Protein AF-0000000079301805 (afdb_homodimer)

InterPro domains:
  IPR007842 HEPN domain [PF05168] (11-131)
  IPR007842 HEPN domain [PS50910] (14-126)
  IPR007842 HEPN domain [SM00748] (14-126)

Sequence (274 aa):
MSVEKQREEGQRWLAQARDDWETGQALLEVGKFAQAAFLAYQAGEKALKGLWIALGLDPWGHRLARLVRDLPGDIGDALRPLLPQVLALDKLYIPTRYPDALPGLTPKEAYTREEAEKALRDAQAILKAVEAHFGREMSVEKQREEGQRWLAQARDDWETGQALLEVGKFAQAAFLAYQAGEKALKGLWIALGLDPWGHRLARLVRDLPGDIGDALRPLLPQVLALDKLYIPTRYPDALPGLTPKEAYTREEAEKALRDAQAILKAVEAHFGRE

Nearest PDB str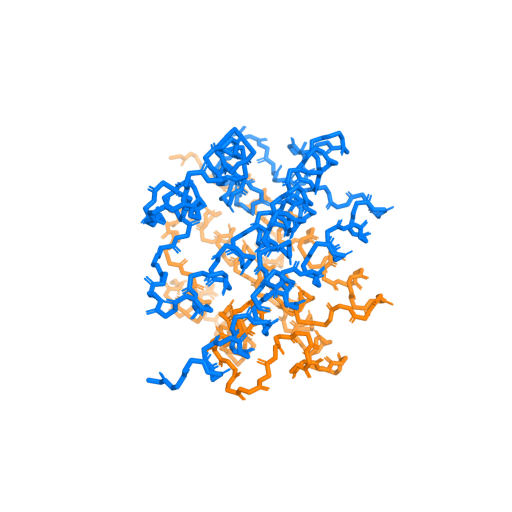uctures (foldseek):
  1ufb-assembly1_A  TM=9.693E-01  e=8.456E-09  Thermus thermophilus
  1wol-assembly1_A  TM=8.737E-01  e=2.648E-06  Sulfurisphaera tokodaii str. 7
  3o10-assembly2_C  TM=8.631E-01  e=1.351E-04  Homo sapiens
  2hsb-assembly1_A  TM=7.313E-01  e=4.603E-03  Archaeoglobus fulgidus
  5j7y-assembly1_BC  TM=5.464E-01  e=1.178E+00  Ovis aries

Radius of gyration: 19.28 Å; Cα contacts (8 Å, |Δi|>4): 450; chains: 2; bounding box: 34×60×43 Å

Secondary structure (DSSP, 8-state):
--HHHHHHHHHHHHHHHHHHHHHHHHHHHTT-HHHHHHHHHHHHHHHHHHHHHHTT----SS-HHHHHHT--HHHHHHHGGGHHHHHHHHTTTTTTT-GGGSTT--HHHH--HHHHHHHHHHHHHHHHHHHHHHHH-/--HHHHHHHHHHHHHHHHHHHHHHHHHHHTT-HHHHHHHHHHHHHHHHHHHHHHTT----SS-HHHHHHT--HHHHHHHGGGHHHHHHHHTTTTTTT-GGGSTT--HHHH--HHHHHHHHHHHHHHHHHHHHHHHH-

Structure (mmCIF, N/CA/C/O backbone):
data_AF-0000000079301805-model_v1
#
loop_
_entity.id
_entity.type
_entity.pdbx_description
1 polymer 'DNA-binding protein'
#
loop_
_atom_site.group_PDB
_atom_site.id
_atom_site.type_symbol
_atom_site.label_atom_id
_atom_site.label_alt_id
_atom_site.label_comp_id
_atom_site.label_asym_id
_atom_site.label_entity_id
_atom_site.label_seq_id
_atom_site.pdbx_PDB_ins_code
_atom_site.Cartn_x
_atom_site.Cartn_y
_atom_site.Cartn_z
_atom_site.occupancy
_atom_site.B_iso_or_equiv
_atom_site.auth_seq_id
_atom_site.auth_comp_id
_atom_site.auth_asym_id
_atom_site.auth_atom_id
_atom_site.pdbx_PDB_model_num
ATOM 1 N N . MET A 1 1 ? 7.152 -28.406 6.523 1 70 1 MET A N 1
ATOM 2 C CA . MET A 1 1 ? 5.742 -28.328 6.148 1 70 1 MET A CA 1
ATOM 3 C C . MET A 1 1 ? 5.414 -29.328 5.047 1 70 1 MET A C 1
ATOM 5 O O . MET A 1 1 ? 6.258 -29.625 4.195 1 70 1 MET A O 1
ATOM 9 N N . SER A 1 2 ? 4.281 -29.953 5.172 1 89.06 2 SER A N 1
ATOM 10 C CA . SER A 1 2 ? 3.895 -30.906 4.129 1 89.06 2 SER A CA 1
ATOM 11 C C . SER A 1 2 ? 3.68 -30.188 2.795 1 89.06 2 SER A C 1
ATOM 13 O O . SER A 1 2 ? 3.432 -28.984 2.76 1 89.06 2 SER A O 1
ATOM 15 N N . VAL A 1 3 ? 3.896 -30.906 1.743 1 91.12 3 VAL A N 1
ATOM 16 C CA . VAL A 1 3 ? 3.715 -30.391 0.388 1 91.12 3 VAL A CA 1
ATOM 17 C C . VAL A 1 3 ? 2.297 -29.859 0.224 1 91.12 3 VAL A C 1
ATOM 19 O O . VAL A 1 3 ? 2.09 -28.812 -0.414 1 91.12 3 VAL A O 1
ATOM 22 N N . GLU A 1 4 ? 1.405 -30.516 0.851 1 91 4 GLU A N 1
ATOM 23 C CA . GLU A 1 4 ? 0.013 -30.078 0.774 1 91 4 GLU A CA 1
ATOM 24 C C . GLU A 1 4 ? -0.193 -28.75 1.492 1 91 4 GLU A C 1
ATOM 26 O O . GLU A 1 4 ? -0.913 -27.875 1.001 1 91 4 GLU A O 1
ATOM 31 N N . LYS A 1 5 ? 0.37 -28.625 2.648 1 92.06 5 LYS A N 1
ATOM 32 C CA . LYS A 1 5 ? 0.248 -27.406 3.436 1 92.06 5 LYS A CA 1
ATOM 33 C C . LYS A 1 5 ? 0.908 -26.219 2.725 1 92.06 5 LYS A C 1
ATOM 35 O O . LYS A 1 5 ? 0.4 -25.094 2.771 1 92.06 5 LYS A O 1
ATOM 40 N N . GLN A 1 6 ? 1.955 -26.484 2.066 1 94.12 6 GLN A N 1
ATOM 41 C CA . GLN A 1 6 ? 2.652 -25.469 1.285 1 94.12 6 GLN A CA 1
ATOM 42 C C . GLN A 1 6 ? 1.799 -25 0.111 1 94.12 6 GLN A C 1
ATOM 44 O O . GLN A 1 6 ? 1.711 -23.812 -0.158 1 94.12 6 GLN A O 1
ATOM 49 N N . ARG A 1 7 ? 1.254 -25.922 -0.555 1 94.19 7 ARG A N 1
ATOM 50 C CA . ARG A 1 7 ? 0.4 -25.609 -1.694 1 94.19 7 ARG A CA 1
ATOM 51 C C . ARG A 1 7 ? -0.807 -24.781 -1.26 1 94.19 7 ARG A C 1
ATOM 53 O O . ARG A 1 7 ? -1.171 -23.812 -1.922 1 94.19 7 ARG A O 1
ATOM 60 N N . GLU A 1 8 ? -1.375 -25.172 -0.161 1 93.75 8 GLU A N 1
ATOM 61 C CA . GLU A 1 8 ? -2.523 -24.438 0.374 1 93.75 8 GLU A CA 1
ATOM 62 C C . GLU A 1 8 ? -2.146 -23 0.742 1 93.75 8 GLU A C 1
ATOM 64 O O . GLU A 1 8 ? -2.904 -22.078 0.473 1 93.75 8 GLU A O 1
ATOM 69 N N . GLU A 1 9 ? -1.012 -22.906 1.369 1 95.19 9 GLU A N 1
ATOM 70 C CA . GLU A 1 9 ? -0.537 -21.578 1.733 1 95.19 9 GLU A CA 1
ATOM 71 C C . GLU A 1 9 ? -0.242 -20.734 0.493 1 95.19 9 GLU A C 1
ATOM 73 O O . GLU A 1 9 ? -0.567 -19.547 0.45 1 95.19 9 GLU A O 1
ATOM 78 N N . GLY A 1 10 ? 0.392 -21.312 -0.486 1 96.19 10 GLY A N 1
ATOM 79 C CA . GLY A 1 10 ? 0.607 -20.625 -1.751 1 96.19 10 GLY A CA 1
ATOM 80 C C . GLY A 1 10 ? -0.68 -20.156 -2.4 1 96.19 10 GLY A C 1
ATOM 81 O O . GLY A 1 10 ? -0.744 -19.031 -2.924 1 96.19 10 GLY A O 1
ATOM 82 N N . GLN A 1 11 ? -1.702 -21 -2.316 1 95.69 11 GLN A N 1
ATOM 83 C CA . GLN A 1 11 ? -3.002 -20.656 -2.887 1 95.69 11 GLN A CA 1
ATOM 84 C C . GLN A 1 11 ? -3.648 -19.5 -2.135 1 95.69 11 GLN A C 1
ATOM 86 O O . GLN A 1 11 ? -4.34 -18.672 -2.734 1 95.69 11 GLN A O 1
ATOM 91 N N . ARG A 1 12 ? -3.416 -19.453 -0.877 1 96.12 12 ARG A N 1
ATOM 92 C CA . ARG A 1 12 ? -3.92 -18.328 -0.085 1 96.12 12 ARG A CA 1
ATOM 93 C C . ARG A 1 12 ? -3.297 -17.016 -0.537 1 96.12 12 ARG A C 1
ATOM 95 O O . ARG A 1 12 ? -3.992 -16 -0.67 1 96.12 12 ARG A O 1
ATOM 102 N N . TRP A 1 13 ? -2.029 -17.062 -0.799 1 97.5 13 TRP A N 1
ATOM 103 C CA . TRP A 1 13 ? -1.336 -15.883 -1.315 1 97.5 13 TRP A CA 1
ATOM 104 C C . TRP A 1 13 ? -1.862 -15.5 -2.695 1 97.5 13 TRP A C 1
ATOM 106 O O . TRP A 1 13 ? -2.053 -14.32 -2.988 1 97.5 13 TRP A O 1
ATOM 116 N N . LEU A 1 14 ? -2.057 -16.5 -3.492 1 97.75 14 LEU A N 1
ATOM 117 C CA . LEU A 1 14 ? -2.576 -16.25 -4.836 1 97.75 14 LEU A CA 1
ATOM 118 C C . LEU A 1 14 ? -3.971 -15.641 -4.773 1 97.75 14 LEU A C 1
ATOM 120 O O . LEU A 1 14 ? -4.309 -14.773 -5.586 1 97.75 14 LEU A O 1
ATOM 124 N N . ALA A 1 15 ? -4.762 -16.109 -3.842 1 97.19 15 ALA A N 1
ATOM 125 C CA . ALA A 1 15 ? -6.094 -15.531 -3.658 1 97.19 15 ALA A CA 1
ATOM 126 C C . ALA A 1 15 ? -6.012 -14.047 -3.314 1 97.19 15 ALA A C 1
ATOM 128 O O . ALA A 1 15 ? -6.789 -13.242 -3.824 1 97.19 15 ALA A O 1
ATOM 129 N N . GLN A 1 16 ? -5.078 -13.703 -2.463 1 98.38 16 GLN A N 1
ATOM 130 C CA . GLN A 1 16 ? -4.902 -12.297 -2.119 1 98.38 16 GLN A CA 1
ATOM 131 C C . GLN A 1 16 ? -4.371 -11.508 -3.309 1 98.38 16 GLN A C 1
ATOM 133 O O . GLN A 1 16 ? -4.746 -10.344 -3.504 1 98.38 16 GLN A O 1
ATOM 138 N N . ALA A 1 17 ? -3.465 -12.086 -4.062 1 98.62 17 ALA A N 1
ATOM 139 C CA . ALA A 1 17 ? -2.963 -11.438 -5.273 1 98.62 17 ALA A CA 1
ATOM 140 C C . ALA A 1 17 ? -4.105 -11.094 -6.223 1 98.62 17 ALA A C 1
ATOM 142 O O . ALA A 1 17 ? -4.152 -9.984 -6.77 1 98.62 17 ALA A O 1
ATOM 143 N N . ARG A 1 18 ? -5.02 -12.008 -6.375 1 98.5 18 ARG A N 1
ATOM 144 C CA . ARG A 1 18 ? -6.176 -11.773 -7.234 1 98.5 18 ARG A CA 1
ATOM 145 C C . ARG A 1 18 ? -7.051 -10.656 -6.688 1 98.5 18 ARG A C 1
ATOM 147 O O . ARG A 1 18 ? -7.535 -9.812 -7.445 1 98.5 18 ARG A O 1
ATOM 154 N N . ASP A 1 19 ? -7.211 -10.688 -5.43 1 98.75 19 ASP A N 1
ATOM 155 C CA . ASP A 1 19 ? -8.008 -9.641 -4.805 1 98.75 19 ASP A CA 1
ATOM 156 C C . ASP A 1 19 ? -7.367 -8.273 -5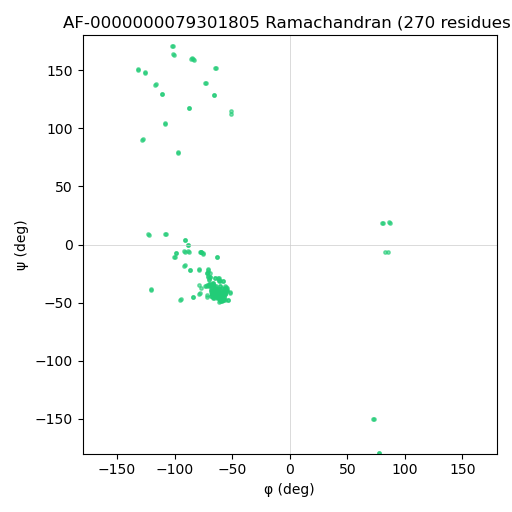 1 98.75 19 ASP A C 1
ATOM 158 O O . ASP A 1 19 ? -8.062 -7.281 -5.23 1 98.75 19 ASP A O 1
ATOM 162 N N . ASP A 1 20 ? -6.051 -8.219 -4.855 1 98.88 20 ASP A N 1
ATOM 163 C CA . ASP A 1 20 ? -5.344 -6.965 -5.094 1 98.88 20 ASP A CA 1
ATOM 164 C C . ASP A 1 20 ? -5.527 -6.492 -6.531 1 98.88 20 ASP A C 1
ATOM 166 O O . ASP A 1 20 ? -5.727 -5.301 -6.781 1 98.88 20 ASP A O 1
ATOM 170 N N . TRP A 1 21 ? -5.445 -7.414 -7.457 1 98.88 21 TRP A N 1
ATOM 171 C CA . TRP A 1 21 ? -5.633 -7.07 -8.859 1 98.88 21 TRP A CA 1
ATOM 172 C C . TRP A 1 21 ? -7.039 -6.535 -9.109 1 98.88 21 TRP A C 1
ATOM 174 O O . TRP A 1 21 ? -7.211 -5.508 -9.773 1 98.88 21 TRP A O 1
ATOM 184 N N . GLU A 1 22 ? -8.031 -7.164 -8.562 1 98.88 22 GLU A N 1
ATOM 185 C CA . GLU A 1 22 ? -9.414 -6.715 -8.688 1 98.88 22 GLU A CA 1
ATOM 186 C C . GLU A 1 22 ? -9.609 -5.336 -8.062 1 98.88 22 GLU A C 1
ATOM 188 O O . GLU A 1 22 ? -10.352 -4.508 -8.602 1 98.88 22 GLU A O 1
ATOM 193 N N . THR A 1 23 ? -8.984 -5.176 -6.953 1 98.94 23 THR A N 1
ATOM 194 C CA . THR A 1 23 ? -9.047 -3.873 -6.301 1 98.94 23 THR A CA 1
ATOM 195 C C . THR A 1 23 ? -8.43 -2.795 -7.184 1 98.94 23 THR A C 1
ATOM 197 O O . THR A 1 23 ? -8.969 -1.69 -7.293 1 98.94 23 THR A O 1
ATOM 200 N N . GLY A 1 24 ? -7.258 -3.094 -7.77 1 98.88 24 GLY A N 1
ATOM 201 C CA . GLY A 1 24 ? -6.668 -2.174 -8.727 1 98.88 24 GLY A CA 1
ATOM 202 C C . GLY A 1 24 ? -7.598 -1.824 -9.875 1 98.88 24 GLY A C 1
ATOM 203 O O . GLY A 1 24 ? -7.672 -0.666 -10.289 1 98.88 24 GLY A O 1
ATOM 204 N N . GLN A 1 25 ? -8.336 -2.781 -10.336 1 98.81 25 GLN A N 1
ATOM 205 C CA . GLN A 1 25 ? -9.312 -2.547 -11.398 1 98.81 25 GLN A CA 1
ATOM 206 C C . GLN A 1 25 ? -10.406 -1.587 -10.938 1 98.81 25 GLN A C 1
ATOM 208 O O . GLN A 1 25 ? -10.812 -0.697 -11.68 1 98.81 25 GLN A O 1
ATOM 213 N N . ALA A 1 26 ? -10.891 -1.789 -9.742 1 98.69 26 ALA A N 1
ATOM 214 C CA . ALA A 1 26 ? -11.914 -0.906 -9.188 1 98.69 26 ALA A CA 1
ATOM 215 C C . ALA A 1 26 ? -11.406 0.529 -9.094 1 98.69 26 ALA A C 1
ATOM 217 O O . ALA A 1 26 ? -12.133 1.476 -9.398 1 98.69 26 ALA A O 1
ATOM 218 N N . LEU A 1 27 ? -10.203 0.655 -8.68 1 98.81 27 LEU A N 1
ATOM 219 C CA . LEU A 1 27 ? -9.625 1.984 -8.523 1 98.81 27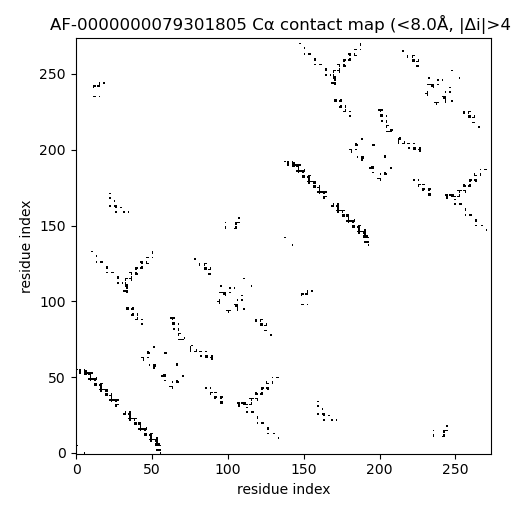 LEU A CA 1
ATOM 220 C C . LEU A 1 27 ? -9.406 2.65 -9.875 1 98.81 27 LEU A C 1
ATOM 222 O O . LEU A 1 27 ? -9.531 3.869 -10 1 98.81 27 LEU A O 1
ATOM 226 N N . LEU A 1 28 ? -9.039 1.84 -10.875 1 98.62 28 LEU A N 1
ATOM 227 C CA . LEU A 1 28 ? -8.922 2.348 -12.234 1 98.62 28 LEU A CA 1
ATOM 228 C C . LEU A 1 28 ? -10.219 3.018 -12.68 1 98.62 28 LEU A C 1
ATOM 230 O O . LEU A 1 28 ? -10.188 4.09 -13.289 1 98.62 28 LEU A O 1
ATOM 234 N N . GLU A 1 29 ? -11.305 2.457 -12.312 1 97.88 29 GLU A N 1
ATOM 235 C CA . GLU A 1 29 ? -12.625 2.91 -12.758 1 97.88 29 GLU A CA 1
ATOM 236 C C . GLU A 1 29 ? -13 4.234 -12.102 1 97.88 29 GLU A C 1
ATOM 238 O O . GLU A 1 29 ? -13.789 5.008 -12.656 1 97.88 29 GLU A O 1
ATOM 243 N N . VAL A 1 30 ? -12.43 4.523 -10.969 1 97.75 30 VAL A N 1
ATOM 244 C CA . VAL A 1 30 ? -12.812 5.75 -10.273 1 97.75 30 VAL A CA 1
ATOM 245 C C . VAL A 1 30 ? -11.68 6.77 -10.367 1 97.75 30 VAL A C 1
ATOM 247 O O . VAL A 1 30 ? -11.656 7.754 -9.625 1 97.75 30 VAL A O 1
ATOM 250 N N . GLY A 1 31 ? -10.695 6.539 -11.133 1 98.06 31 GLY A N 1
ATOM 251 C CA . GLY A 1 31 ? -9.688 7.531 -11.477 1 98.06 31 GLY A CA 1
ATOM 252 C C . GLY A 1 31 ? -8.555 7.602 -10.461 1 98.06 31 GLY A C 1
ATOM 253 O O . GLY A 1 31 ? -7.867 8.617 -10.367 1 98.06 31 GLY A O 1
ATOM 254 N N . LYS A 1 32 ? -8.383 6.566 -9.656 1 98.75 32 LYS A N 1
ATOM 255 C CA . LYS A 1 32 ? -7.273 6.488 -8.711 1 98.75 32 LYS A CA 1
ATOM 256 C C . LYS A 1 32 ? -6.121 5.66 -9.281 1 98.75 32 LYS A C 1
ATOM 258 O O . LYS A 1 32 ? -5.887 4.535 -8.844 1 98.75 32 LYS A O 1
ATOM 263 N N . PHE A 1 33 ? -5.387 6.324 -10.133 1 98.81 33 PHE A N 1
ATOM 264 C CA . PHE A 1 33 ? -4.48 5.609 -11.023 1 98.81 33 PHE A CA 1
ATOM 265 C C . PHE A 1 33 ? -3.215 5.195 -10.289 1 98.81 33 PHE A C 1
ATOM 267 O O . PHE A 1 33 ? -2.719 4.082 -10.477 1 98.81 33 PHE A O 1
ATOM 274 N N . ALA A 1 34 ? -2.662 6.062 -9.461 1 98.75 34 ALA A N 1
ATOM 275 C CA . ALA A 1 34 ? -1.449 5.715 -8.727 1 98.75 34 ALA A CA 1
ATOM 276 C C . ALA A 1 34 ? -1.692 4.531 -7.797 1 98.75 34 ALA A C 1
ATOM 278 O O . ALA A 1 34 ? -0.888 3.598 -7.746 1 98.75 34 ALA A O 1
ATOM 279 N N . GLN A 1 35 ? -2.812 4.57 -7.113 1 98.88 35 GLN A N 1
ATOM 280 C CA . GLN A 1 35 ? -3.143 3.498 -6.184 1 98.88 35 GLN A CA 1
ATOM 281 C C . GLN A 1 35 ? -3.471 2.207 -6.93 1 98.88 35 GLN A C 1
ATOM 283 O O . GLN A 1 35 ? -3.174 1.112 -6.445 1 98.88 35 GLN A O 1
ATOM 288 N N . ALA A 1 36 ? -4.098 2.322 -8.094 1 98.88 36 ALA A N 1
ATOM 289 C CA . ALA A 1 36 ? -4.324 1.148 -8.93 1 98.88 36 ALA A CA 1
ATOM 290 C C . ALA A 1 36 ? -3.002 0.498 -9.328 1 98.88 36 ALA A C 1
ATOM 292 O O . ALA A 1 36 ? -2.863 -0.726 -9.273 1 98.88 36 ALA A O 1
ATOM 293 N N . ALA A 1 37 ? -2.066 1.322 -9.711 1 98.94 37 ALA A N 1
ATOM 294 C CA . ALA A 1 37 ? -0.756 0.823 -10.117 1 98.94 37 ALA A CA 1
ATOM 295 C C . ALA A 1 37 ? -0.029 0.17 -8.945 1 98.94 37 ALA A C 1
ATOM 297 O O . ALA A 1 37 ? 0.629 -0.859 -9.109 1 98.94 37 ALA A O 1
ATOM 298 N N . PHE A 1 38 ? -0.142 0.714 -7.727 1 98.88 38 PHE A N 1
ATOM 299 C CA . PHE A 1 38 ? 0.437 0.119 -6.527 1 98.88 38 PHE A CA 1
ATOM 300 C C . PHE A 1 38 ? -0.146 -1.267 -6.277 1 98.88 38 PHE A C 1
ATOM 302 O O . PHE A 1 38 ? 0.588 -2.207 -5.965 1 98.88 38 PHE A O 1
ATOM 309 N N . LEU A 1 39 ? -1.427 -1.329 -6.469 1 98.94 39 LEU A N 1
ATOM 310 C CA . LEU A 1 39 ? -2.08 -2.611 -6.227 1 98.94 39 LEU A CA 1
ATOM 311 C C . LEU A 1 39 ? -1.694 -3.629 -7.297 1 98.94 39 LEU A C 1
ATOM 313 O O . LEU A 1 39 ? -1.612 -4.828 -7.016 1 98.94 39 LEU A O 1
ATOM 317 N N . ALA A 1 40 ? -1.418 -3.148 -8.523 1 98.94 40 ALA A N 1
ATOM 318 C CA . ALA A 1 40 ? -0.888 -4.039 -9.547 1 98.94 40 ALA A CA 1
ATOM 319 C C . ALA A 1 40 ? 0.451 -4.637 -9.125 1 98.94 40 ALA A C 1
ATOM 321 O O . ALA A 1 40 ? 0.681 -5.836 -9.273 1 98.94 40 ALA A O 1
ATOM 322 N N . TYR A 1 41 ? 1.283 -3.803 -8.609 1 98.88 41 TYR A N 1
ATOM 323 C CA . TYR A 1 41 ? 2.543 -4.281 -8.055 1 98.88 41 TYR A CA 1
ATOM 324 C C . TYR A 1 41 ? 2.299 -5.309 -6.953 1 98.88 41 TYR A C 1
ATOM 326 O O . TYR A 1 41 ? 2.898 -6.387 -6.957 1 98.88 41 TYR A O 1
ATOM 334 N N . GLN A 1 42 ? 1.406 -5.008 -6.016 1 98.75 42 GLN A N 1
ATOM 335 C CA . GLN A 1 42 ? 1.101 -5.902 -4.902 1 98.75 42 GLN A CA 1
ATOM 336 C C . GLN A 1 42 ? 0.59 -7.25 -5.402 1 98.75 42 GLN A C 1
ATOM 338 O O . GLN A 1 42 ? 0.963 -8.297 -4.871 1 98.75 42 GLN A O 1
ATOM 343 N N . ALA A 1 43 ? -0.266 -7.168 -6.43 1 98.81 43 ALA A N 1
ATOM 344 C CA . ALA A 1 43 ? -0.801 -8.391 -7.016 1 98.81 43 ALA A CA 1
ATOM 345 C C . ALA A 1 43 ? 0.319 -9.273 -7.566 1 98.81 43 ALA A C 1
ATOM 347 O O . ALA A 1 43 ? 0.376 -10.469 -7.277 1 98.81 43 ALA A O 1
ATOM 348 N N . GLY A 1 44 ? 1.224 -8.656 -8.336 1 98.69 44 GLY A N 1
ATOM 349 C CA . GLY A 1 44 ? 2.35 -9.398 -8.867 1 98.69 44 GLY A CA 1
ATOM 350 C C . GLY A 1 44 ? 3.24 -9.992 -7.789 1 98.69 44 GLY A C 1
ATOM 351 O O . GLY A 1 44 ? 3.631 -11.156 -7.871 1 98.69 44 GLY A O 1
ATOM 352 N N . GLU A 1 45 ? 3.551 -9.219 -6.805 1 98.62 45 GLU A N 1
ATOM 353 C CA . GLU A 1 45 ? 4.402 -9.656 -5.703 1 98.62 45 GLU A CA 1
ATOM 354 C C . GLU A 1 45 ? 3.801 -10.867 -4.984 1 98.62 45 GLU A C 1
ATOM 356 O O . GLU A 1 45 ? 4.484 -11.867 -4.762 1 98.62 45 GLU A O 1
ATOM 361 N N . LYS A 1 46 ? 2.547 -10.766 -4.656 1 98.44 46 LYS A N 1
ATOM 362 C CA . LYS A 1 46 ? 1.913 -11.812 -3.867 1 98.44 46 LYS A CA 1
ATOM 363 C C . LYS A 1 46 ? 1.724 -13.086 -4.695 1 98.44 46 LYS A C 1
ATOM 365 O O . LYS A 1 46 ? 1.805 -14.195 -4.168 1 98.44 46 LYS A O 1
ATOM 370 N N . ALA A 1 47 ? 1.435 -12.906 -5.996 1 98.38 47 ALA A N 1
ATOM 371 C CA . ALA A 1 47 ? 1.362 -14.078 -6.867 1 98.38 47 ALA A CA 1
ATOM 372 C C . ALA A 1 47 ? 2.686 -14.836 -6.879 1 98.38 47 ALA A C 1
ATOM 374 O O . ALA A 1 47 ? 2.713 -16.062 -6.68 1 98.38 47 ALA A O 1
ATOM 375 N N . LEU A 1 48 ? 3.766 -14.125 -7.051 1 98.31 48 LEU A N 1
ATOM 376 C CA . LEU A 1 48 ? 5.086 -14.734 -7.129 1 98.31 48 LEU A CA 1
ATOM 377 C C . LEU A 1 48 ? 5.484 -15.344 -5.785 1 98.31 48 LEU A C 1
ATOM 379 O O . LEU A 1 48 ? 6 -16.453 -5.73 1 98.31 48 LEU A O 1
ATOM 383 N N . LYS A 1 49 ? 5.215 -14.641 -4.723 1 98.12 49 LYS A N 1
ATOM 384 C CA . LYS A 1 49 ? 5.52 -15.18 -3.398 1 98.12 49 LYS A CA 1
ATOM 385 C C . LYS A 1 49 ? 4.699 -16.438 -3.109 1 98.12 49 LYS A C 1
ATOM 387 O O . LYS A 1 49 ? 5.195 -17.375 -2.5 1 98.12 49 LYS A O 1
ATOM 392 N N . GLY A 1 50 ? 3.422 -16.344 -3.537 1 97.31 50 GLY A N 1
ATOM 393 C CA . GLY A 1 50 ? 2.598 -17.531 -3.408 1 97.31 50 GLY A CA 1
ATOM 394 C C . GLY A 1 50 ? 3.189 -18.75 -4.105 1 97.31 50 GLY A C 1
ATOM 395 O O . GLY A 1 50 ? 3.154 -19.859 -3.572 1 97.31 50 GLY A O 1
ATOM 396 N N . LEU A 1 51 ? 3.711 -18.547 -5.285 1 97.38 51 LEU A N 1
ATOM 397 C CA . LEU A 1 51 ? 4.352 -19.641 -6.023 1 97.38 51 LEU A CA 1
ATOM 398 C C . LEU A 1 51 ? 5.559 -20.172 -5.262 1 97.38 51 LEU A C 1
ATOM 400 O O . LEU A 1 51 ? 5.73 -21.391 -5.137 1 97.38 51 LEU A O 1
ATOM 404 N N . TRP A 1 52 ? 6.426 -19.297 -4.734 1 97.25 52 TRP A N 1
ATOM 405 C CA . TRP A 1 52 ? 7.57 -19.703 -3.926 1 97.25 52 TRP A CA 1
ATOM 406 C C . TRP A 1 52 ? 7.129 -20.594 -2.771 1 97.25 52 TRP A C 1
ATOM 408 O O . TRP A 1 52 ? 7.695 -21.672 -2.559 1 97.25 52 TRP A O 1
ATOM 418 N N . ILE A 1 53 ? 6.137 -20.172 -2.111 1 96.31 53 ILE A N 1
ATOM 419 C CA . ILE A 1 53 ? 5.648 -20.859 -0.923 1 96.31 53 ILE A CA 1
ATOM 420 C C . ILE A 1 53 ? 5.113 -22.234 -1.311 1 96.31 53 ILE A C 1
ATOM 422 O O . ILE A 1 53 ? 5.398 -23.234 -0.64 1 96.31 53 ILE A O 1
ATOM 426 N N . ALA A 1 54 ? 4.375 -22.297 -2.412 1 95.56 54 ALA A N 1
ATOM 427 C CA . ALA A 1 54 ? 3.828 -23.562 -2.893 1 95.56 54 ALA A CA 1
ATOM 428 C C . ALA A 1 54 ? 4.941 -24.547 -3.234 1 95.56 54 ALA A C 1
ATOM 430 O O . ALA A 1 54 ? 4.77 -25.766 -3.098 1 95.56 54 ALA A O 1
ATOM 431 N N . LEU A 1 55 ? 6.098 -24.031 -3.629 1 94.75 55 LEU A N 1
ATOM 432 C CA . LEU A 1 55 ? 7.234 -24.859 -4.02 1 94.75 55 LEU A CA 1
ATOM 433 C C . LEU A 1 55 ? 8.102 -25.203 -2.809 1 94.75 55 LEU A C 1
ATOM 435 O O . LEU A 1 55 ? 9.133 -25.859 -2.945 1 94.75 55 LEU A O 1
ATOM 439 N N . GLY A 1 56 ? 7.711 -24.719 -1.658 1 94.75 56 GLY A N 1
ATOM 440 C CA . GLY A 1 56 ? 8.445 -24.984 -0.434 1 94.75 56 GLY A CA 1
ATOM 441 C C . GLY A 1 56 ? 9.656 -24.094 -0.25 1 94.75 56 GLY A C 1
ATOM 442 O O . GLY A 1 56 ? 10.602 -24.438 0.462 1 94.75 56 GLY A O 1
ATOM 443 N N . LEU A 1 57 ? 9.672 -23 -0.959 1 95.19 57 LEU A N 1
ATOM 444 C CA . LEU A 1 57 ? 10.758 -22.016 -0.877 1 95.19 57 LEU A CA 1
ATOM 445 C C . LEU A 1 57 ? 10.359 -20.828 -0.013 1 95.19 57 LEU A C 1
ATOM 447 O O . LEU A 1 57 ? 9.172 -20.641 0.283 1 95.19 57 LEU A O 1
ATOM 451 N N . ASP A 1 58 ? 11.297 -20.078 0.405 1 93.62 58 ASP A N 1
ATOM 452 C CA . ASP A 1 58 ? 11.07 -18.906 1.236 1 93.62 58 ASP A CA 1
ATOM 453 C C . ASP A 1 58 ? 11.32 -17.609 0.449 1 93.62 58 ASP A C 1
ATOM 455 O O . ASP A 1 58 ? 12.469 -17.25 0.198 1 93.62 58 ASP A O 1
ATOM 459 N N . PRO A 1 59 ? 10.219 -17.031 0.105 1 91.62 59 PRO A N 1
ATOM 460 C CA . PRO A 1 59 ? 10.422 -15.773 -0.612 1 91.62 59 PRO A CA 1
ATOM 461 C C . PRO A 1 59 ? 10.891 -14.641 0.3 1 91.62 59 PRO A C 1
ATOM 463 O O . PRO A 1 59 ? 10.469 -14.555 1.456 1 91.62 59 PRO A O 1
ATOM 466 N N . TRP A 1 60 ? 11.828 -13.844 -0.191 1 85.88 60 TRP A N 1
ATOM 467 C CA . TRP A 1 60 ? 12.305 -12.711 0.594 1 85.88 60 TRP A CA 1
ATOM 468 C C . TRP A 1 60 ? 12.336 -11.438 -0.249 1 85.88 60 TRP A C 1
ATOM 470 O O . TRP A 1 60 ? 12.492 -11.5 -1.47 1 85.88 60 TRP A O 1
ATOM 480 N N . GLY A 1 61 ? 12.156 -10.391 0.477 1 85.56 61 GLY A N 1
ATOM 481 C CA . GLY A 1 61 ? 12.227 -9.102 -0.192 1 85.56 61 GLY A CA 1
ATOM 482 C C . GLY A 1 61 ? 10.977 -8.766 -0.972 1 85.56 61 GLY A C 1
ATOM 483 O O . GLY A 1 61 ? 9.992 -9.508 -0.924 1 85.56 61 GLY A O 1
ATOM 484 N N . HIS A 1 62 ? 11.008 -7.598 -1.61 1 89.69 62 HIS A N 1
ATOM 485 C CA . HIS A 1 62 ? 9.828 -7.098 -2.314 1 89.69 62 HIS A CA 1
ATOM 486 C C . HIS A 1 62 ? 10.141 -6.836 -3.785 1 89.69 62 HIS A C 1
ATOM 488 O O . HIS A 1 62 ? 9.289 -6.332 -4.52 1 89.69 62 HIS A O 1
ATOM 494 N N . ARG A 1 63 ? 11.281 -7.242 -4.262 1 94.5 63 ARG A N 1
ATOM 495 C CA . ARG A 1 63 ? 11.625 -7.066 -5.668 1 94.5 63 ARG A CA 1
ATOM 496 C C . ARG A 1 63 ? 11.133 -8.242 -6.504 1 94.5 63 ARG A C 1
ATOM 498 O O . ARG A 1 63 ? 11.617 -9.367 -6.359 1 94.5 63 ARG A O 1
ATOM 505 N N . LEU A 1 64 ? 10.266 -7.922 -7.402 1 98.19 64 LEU A N 1
ATOM 506 C CA . LEU A 1 64 ? 9.633 -8.953 -8.219 1 98.19 64 LEU A CA 1
ATOM 507 C C . LEU A 1 64 ? 10.648 -9.617 -9.141 1 98.19 64 LEU A C 1
ATOM 509 O O . LEU A 1 64 ? 10.602 -10.828 -9.344 1 98.19 64 LEU A O 1
ATOM 513 N N . ALA A 1 65 ? 11.531 -8.812 -9.727 1 97.5 65 ALA A N 1
ATOM 514 C CA . ALA A 1 65 ? 12.539 -9.359 -10.633 1 97.5 65 ALA A CA 1
ATOM 515 C C . ALA A 1 65 ? 13.375 -10.43 -9.945 1 97.5 65 ALA A C 1
ATOM 517 O O . ALA A 1 65 ? 13.695 -11.461 -10.539 1 97.5 65 ALA A O 1
ATOM 518 N N . ARG A 1 66 ? 13.703 -10.234 -8.688 1 96.88 66 ARG A N 1
ATOM 519 C CA . ARG A 1 66 ? 14.461 -11.227 -7.938 1 96.88 66 ARG A CA 1
ATOM 520 C C . ARG A 1 66 ? 13.648 -12.492 -7.719 1 96.88 66 ARG A C 1
ATOM 522 O O . ARG A 1 66 ? 14.18 -13.602 -7.785 1 96.88 66 ARG A O 1
ATOM 529 N N . LEU A 1 67 ? 12.367 -12.328 -7.438 1 97.31 67 LEU A N 1
ATOM 530 C CA . LEU A 1 67 ? 11.477 -13.469 -7.215 1 97.31 67 LEU A CA 1
ATOM 531 C C . LEU A 1 67 ? 11.398 -14.344 -8.461 1 97.31 67 LEU A C 1
ATOM 533 O O . LEU A 1 67 ? 11.203 -15.555 -8.359 1 97.31 67 LEU A O 1
ATOM 537 N N . VAL A 1 68 ? 11.531 -13.719 -9.617 1 97.31 68 VAL A N 1
ATOM 538 C CA . VAL A 1 68 ? 11.484 -14.484 -10.859 1 97.31 68 VAL A CA 1
ATOM 539 C C . VAL A 1 68 ? 12.859 -15.07 -11.164 1 97.31 68 VAL A C 1
ATOM 541 O O . VAL A 1 68 ? 12.984 -16.266 -11.43 1 97.31 68 VAL A O 1
ATOM 544 N N . ARG A 1 69 ? 13.906 -14.328 -11.039 1 96.06 69 ARG A N 1
ATOM 545 C CA . ARG A 1 69 ? 15.258 -14.727 -11.422 1 96.06 69 ARG A CA 1
ATOM 546 C C . ARG A 1 69 ? 15.766 -15.852 -10.531 1 96.06 69 ARG A C 1
ATOM 548 O O . ARG A 1 69 ? 16.5 -16.734 -10.984 1 96.06 69 ARG A O 1
ATOM 555 N N . ASP A 1 70 ? 15.359 -15.844 -9.266 1 96 70 ASP A N 1
ATOM 556 C CA . ASP A 1 70 ? 15.93 -16.766 -8.289 1 96 70 ASP A CA 1
ATOM 557 C C . ASP A 1 70 ? 15.125 -18.062 -8.219 1 96 70 ASP A C 1
ATOM 559 O O . ASP A 1 70 ? 15.492 -18.984 -7.496 1 96 70 ASP A O 1
ATOM 563 N N . LEU A 1 71 ? 14.008 -18.094 -8.93 1 94.5 71 LEU A N 1
ATOM 564 C CA . LEU A 1 71 ? 13.266 -19.344 -8.977 1 94.5 71 LEU A CA 1
ATOM 565 C C . LEU A 1 71 ? 14.07 -20.422 -9.695 1 94.5 71 LEU A C 1
ATOM 567 O O . LEU A 1 71 ? 14.594 -20.188 -10.789 1 94.5 71 LEU A O 1
ATOM 571 N N . PRO A 1 72 ? 14.219 -21.516 -9.133 1 90.75 72 PRO A N 1
ATOM 572 C CA . PRO A 1 72 ? 15.055 -22.562 -9.727 1 90.75 72 PRO A CA 1
ATOM 573 C C . PRO A 1 72 ? 14.305 -23.391 -10.766 1 90.75 72 PRO A C 1
ATOM 575 O O . PRO A 1 72 ? 13.078 -23.375 -10.812 1 90.75 72 PRO A O 1
ATOM 578 N N . GLY A 1 73 ? 15.086 -24.078 -11.664 1 91 73 GLY A N 1
ATOM 579 C CA . GLY A 1 73 ? 14.609 -25.172 -12.5 1 91 73 GLY A CA 1
ATOM 580 C C . GLY A 1 73 ? 13.703 -24.719 -13.617 1 91 73 GLY A C 1
ATOM 581 O O . GLY A 1 73 ? 13.859 -23.609 -14.141 1 91 73 GLY A O 1
ATOM 582 N N . ASP A 1 74 ? 12.828 -25.625 -13.953 1 92.06 74 ASP A N 1
ATOM 583 C CA . ASP A 1 74 ? 11.953 -25.438 -15.109 1 92.06 74 ASP A CA 1
ATOM 584 C C . ASP A 1 74 ? 10.93 -24.328 -14.852 1 92.06 74 ASP A C 1
ATOM 586 O O . ASP A 1 74 ? 10.531 -23.625 -15.781 1 92.06 74 ASP A O 1
ATOM 590 N N . ILE A 1 75 ? 10.656 -24.219 -13.586 1 92.19 75 ILE A N 1
ATOM 591 C CA . ILE A 1 75 ? 9.648 -23.219 -13.25 1 92.19 75 ILE A CA 1
ATOM 592 C C . ILE A 1 75 ? 10.242 -21.828 -13.43 1 92.19 75 ILE A C 1
ATOM 594 O O . ILE A 1 75 ? 9.594 -20.938 -14 1 92.19 75 ILE A O 1
ATOM 598 N N . GLY A 1 76 ? 11.469 -21.641 -12.938 1 92.56 76 GLY A N 1
ATOM 599 C CA . GLY A 1 76 ? 12.148 -20.375 -13.172 1 92.56 76 GLY A CA 1
ATOM 600 C C . GLY A 1 76 ? 12.297 -20.047 -14.648 1 92.56 76 GLY A C 1
ATOM 601 O O . GLY A 1 76 ? 12.047 -18.906 -15.062 1 92.56 76 GLY A O 1
ATOM 602 N N . ASP A 1 77 ? 12.609 -21.031 -15.383 1 94.88 77 ASP A N 1
ATOM 603 C CA . ASP A 1 77 ? 12.781 -20.844 -16.828 1 94.88 77 ASP A CA 1
ATOM 604 C C . ASP A 1 77 ? 11.469 -20.453 -17.484 1 94.88 77 ASP A C 1
ATOM 606 O O . ASP A 1 77 ? 11.453 -19.625 -18.406 1 94.88 77 ASP A O 1
ATOM 610 N N . ALA A 1 78 ? 10.43 -21 -17.062 1 94.69 78 ALA A N 1
ATOM 611 C CA . ALA A 1 78 ? 9.109 -20.75 -17.641 1 94.69 78 ALA A CA 1
ATOM 612 C C . ALA A 1 78 ? 8.633 -19.328 -17.344 1 94.69 78 ALA A C 1
ATOM 614 O O . ALA A 1 78 ? 7.855 -18.75 -18.094 1 94.69 78 ALA A O 1
ATOM 615 N N . LEU A 1 79 ? 9.18 -18.75 -16.234 1 96.69 79 LEU A N 1
ATOM 616 C CA . LEU A 1 79 ? 8.703 -17.438 -15.828 1 96.69 79 LEU A CA 1
ATOM 617 C C . LEU A 1 79 ? 9.648 -16.344 -16.297 1 96.69 79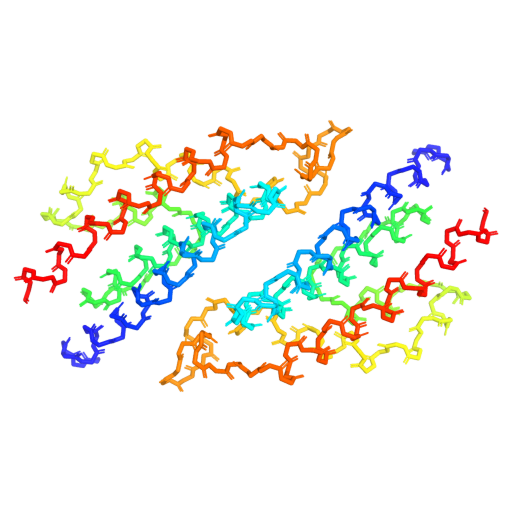 LEU A C 1
ATOM 619 O O . LEU A 1 79 ? 9.312 -15.156 -16.266 1 96.69 79 LEU A O 1
ATOM 623 N N . ARG A 1 80 ? 10.773 -16.688 -16.828 1 96.81 80 ARG A N 1
ATOM 624 C CA . ARG A 1 80 ? 11.812 -15.742 -17.219 1 96.81 80 ARG A CA 1
ATOM 625 C C . ARG A 1 80 ? 11.297 -14.773 -18.266 1 96.81 80 ARG A C 1
ATOM 627 O O . ARG A 1 80 ? 11.672 -13.594 -18.281 1 96.81 80 ARG A O 1
ATOM 634 N N . PRO A 1 81 ? 10.453 -15.211 -19.156 1 97.44 81 PRO A N 1
ATOM 635 C CA . PRO A 1 81 ? 9.93 -14.297 -20.156 1 97.44 81 PRO A CA 1
ATOM 636 C C . PRO A 1 81 ? 9.109 -13.156 -19.562 1 97.44 81 PRO A C 1
ATOM 638 O O . PRO A 1 81 ? 8.828 -12.164 -20.234 1 97.44 81 PRO A O 1
ATOM 641 N N . LEU A 1 82 ? 8.781 -13.242 -18.281 1 97.94 82 LEU A N 1
ATOM 642 C CA . LEU A 1 82 ? 7.965 -12.219 -17.641 1 97.94 82 LEU A CA 1
ATOM 643 C C . LEU A 1 82 ? 8.844 -11.133 -17.031 1 97.94 82 LEU A C 1
ATOM 645 O O . LEU A 1 82 ? 8.336 -10.18 -16.422 1 97.94 82 LEU A O 1
ATOM 649 N N . LEU A 1 83 ? 10.117 -11.188 -17.203 1 98 83 LEU A N 1
ATOM 650 C CA . LEU A 1 83 ? 11.055 -10.258 -16.578 1 98 83 LEU A CA 1
ATOM 651 C C . LEU A 1 83 ? 10.734 -8.82 -16.953 1 98 83 LEU A C 1
ATOM 653 O O . LEU A 1 83 ? 10.773 -7.922 -16.109 1 98 83 LEU A O 1
ATOM 657 N N . PRO A 1 84 ? 10.32 -8.539 -18.234 1 98.25 84 PRO A N 1
ATOM 658 C CA . PRO A 1 84 ? 9.953 -7.16 -18.547 1 98.25 84 PRO A CA 1
ATOM 659 C C . PRO A 1 84 ? 8.766 -6.664 -17.734 1 98.25 84 PRO A C 1
ATOM 661 O O . PRO A 1 84 ? 8.773 -5.52 -17.266 1 98.25 84 PRO A O 1
ATOM 664 N N . GLN A 1 85 ? 7.766 -7.473 -17.531 1 98.5 85 GLN A N 1
ATOM 665 C CA . GLN A 1 85 ? 6.586 -7.105 -16.75 1 98.5 85 GLN A CA 1
ATOM 666 C C . GLN A 1 85 ? 6.934 -6.898 -15.281 1 98.5 85 GLN A C 1
ATOM 668 O O . GLN A 1 85 ? 6.5 -5.926 -14.664 1 98.5 85 GLN A O 1
ATOM 673 N N . VAL A 1 86 ? 7.77 -7.789 -14.734 1 98.19 86 VAL A N 1
ATOM 674 C CA . VAL A 1 86 ? 8.055 -7.699 -13.305 1 98.19 86 VAL A CA 1
ATOM 675 C C . VAL A 1 86 ? 8.969 -6.508 -13.039 1 98.19 86 VAL A C 1
ATOM 677 O O . VAL A 1 86 ? 8.844 -5.84 -12.008 1 98.19 86 VAL A O 1
ATOM 680 N N . LEU A 1 87 ? 9.906 -6.211 -13.945 1 98.31 87 LEU A N 1
ATOM 681 C CA . LEU A 1 87 ? 10.773 -5.043 -13.805 1 98.31 87 LEU A CA 1
ATOM 682 C C . LEU A 1 87 ? 9.953 -3.756 -13.852 1 98.31 87 LEU A C 1
ATOM 684 O O . LEU A 1 87 ? 10.242 -2.807 -13.117 1 98.31 87 LEU A O 1
ATOM 688 N N . ALA A 1 88 ? 8.961 -3.709 -14.727 1 98.56 88 ALA A N 1
ATOM 689 C CA . ALA A 1 88 ? 8.07 -2.555 -14.805 1 98.56 88 ALA A CA 1
ATOM 690 C C . ALA A 1 88 ? 7.312 -2.357 -13.492 1 98.56 88 ALA A C 1
ATOM 692 O O . ALA A 1 88 ? 7.195 -1.232 -13 1 98.56 88 ALA A O 1
ATOM 693 N N . LEU A 1 89 ? 6.852 -3.43 -12.93 1 98.69 89 LEU A N 1
ATOM 694 C CA . LEU A 1 89 ? 6.09 -3.357 -11.688 1 98.69 89 LEU A CA 1
ATOM 695 C C . LEU A 1 89 ? 6.988 -2.963 -10.523 1 98.69 89 LEU A C 1
ATOM 697 O O . LEU A 1 89 ? 6.562 -2.236 -9.625 1 98.69 89 LEU A O 1
ATOM 701 N N . ASP A 1 90 ? 8.211 -3.361 -10.5 1 98.31 90 ASP A N 1
ATOM 702 C CA . ASP A 1 90 ? 9.164 -3.029 -9.445 1 98.31 90 ASP A CA 1
ATOM 703 C C . ASP A 1 90 ? 9.32 -1.518 -9.305 1 98.31 90 ASP A C 1
ATOM 705 O O . ASP A 1 90 ? 9.555 -1.014 -8.203 1 98.31 90 ASP A O 1
ATOM 709 N N . LYS A 1 91 ? 9.172 -0.865 -10.367 1 97.75 91 LYS A N 1
ATOM 710 C CA . LYS A 1 91 ? 9.398 0.578 -10.391 1 97.75 91 LYS A CA 1
ATOM 711 C C . LYS A 1 91 ? 8.211 1.326 -9.773 1 97.75 91 LYS A C 1
ATOM 713 O O . LYS A 1 91 ? 8.297 2.531 -9.531 1 97.75 91 LYS A O 1
ATOM 718 N N . LEU A 1 92 ? 7.18 0.589 -9.461 1 98.19 92 LEU A N 1
ATOM 719 C CA . LEU A 1 92 ? 5.941 1.248 -9.07 1 98.19 92 LEU A CA 1
ATOM 720 C C . LEU A 1 92 ? 5.781 1.254 -7.555 1 98.19 92 LEU A C 1
ATOM 722 O O . LEU A 1 92 ? 4.934 1.974 -7.02 1 98.19 92 LEU A O 1
ATOM 726 N N . TYR A 1 93 ? 6.559 0.547 -6.824 1 95.88 93 TYR A N 1
ATOM 727 C CA . TYR A 1 93 ? 6.375 0.331 -5.395 1 95.88 93 TYR A CA 1
ATOM 728 C C . TYR A 1 93 ? 6.434 1.648 -4.633 1 95.88 93 TYR A C 1
ATOM 730 O O . TYR A 1 93 ? 5.539 1.953 -3.838 1 95.88 93 TYR A O 1
ATOM 738 N N . ILE A 1 94 ? 7.367 2.404 -4.855 1 95.56 94 ILE A N 1
ATOM 739 C CA . ILE A 1 94 ? 7.625 3.586 -4.039 1 95.56 94 ILE A CA 1
ATOM 740 C C . ILE A 1 94 ? 6.973 4.809 -4.68 1 95.56 94 ILE A C 1
ATOM 742 O O . ILE A 1 94 ? 6.188 5.512 -4.035 1 95.56 94 ILE A O 1
ATOM 746 N N . PRO A 1 95 ? 7.137 5.02 -5.984 1 97.44 95 PRO A N 1
ATOM 747 C CA . PRO A 1 95 ? 6.664 6.285 -6.555 1 97.44 95 PRO A CA 1
ATOM 748 C C . PRO A 1 95 ? 5.141 6.375 -6.613 1 97.44 95 PRO A C 1
ATOM 750 O O . PRO A 1 95 ? 4.586 7.473 -6.73 1 97.44 95 PRO A O 1
ATOM 753 N N . THR A 1 96 ? 4.465 5.305 -6.59 1 98.31 96 THR A N 1
ATOM 754 C CA . THR A 1 96 ? 3.008 5.352 -6.617 1 98.31 96 THR A CA 1
ATOM 755 C C . THR A 1 96 ? 2.453 5.734 -5.246 1 98.31 96 THR A C 1
ATOM 757 O O . THR A 1 96 ? 1.266 6.031 -5.113 1 98.31 96 THR A O 1
ATOM 760 N N . ARG A 1 97 ? 3.314 5.82 -4.25 1 97.44 97 ARG A N 1
ATOM 761 C CA . ARG A 1 97 ? 2.816 6.062 -2.898 1 97.44 97 ARG A CA 1
ATOM 762 C C . ARG A 1 97 ? 3.396 7.352 -2.324 1 97.44 97 ARG A C 1
ATOM 764 O O . ARG A 1 97 ? 2.688 8.117 -1.667 1 97.44 97 ARG A O 1
ATOM 771 N N . TYR A 1 98 ? 4.633 7.531 -2.639 1 96.31 98 TYR A N 1
ATOM 772 C CA . TYR A 1 98 ? 5.305 8.57 -1.867 1 96.31 98 TYR A CA 1
ATOM 773 C C . TYR A 1 98 ? 5.633 9.773 -2.744 1 96.31 98 TYR A C 1
ATOM 775 O O . TYR A 1 98 ? 6.332 9.648 -3.75 1 96.31 98 TYR A O 1
ATOM 783 N N . PRO A 1 99 ? 5.258 10.961 -2.262 1 95.44 99 PRO A N 1
ATOM 784 C CA . PRO A 1 99 ? 5.477 12.18 -3.039 1 95.44 99 PRO A CA 1
ATOM 785 C C . PRO A 1 99 ? 6.957 12.484 -3.25 1 95.44 99 PRO A C 1
ATOM 787 O O . PRO A 1 99 ? 7.328 13.102 -4.254 1 95.44 99 PRO A O 1
ATOM 790 N N . ASP A 1 100 ? 7.809 12.086 -2.352 1 92.56 100 ASP A N 1
ATOM 791 C CA . ASP A 1 100 ? 9.219 12.453 -2.439 1 92.56 100 ASP A CA 1
ATOM 792 C C . ASP A 1 100 ? 9.93 11.633 -3.518 1 92.56 100 ASP A C 1
ATOM 794 O O . ASP A 1 100 ? 11.07 11.938 -3.885 1 92.56 100 ASP A O 1
ATOM 798 N N . ALA A 1 101 ? 9.266 10.68 -4.055 1 93.44 101 ALA A N 1
ATOM 799 C CA . ALA A 1 101 ? 9.836 9.875 -5.133 1 93.44 101 ALA A CA 1
ATOM 800 C C . ALA A 1 101 ? 9.547 10.508 -6.496 1 93.44 101 ALA A C 1
ATOM 802 O O . ALA A 1 101 ? 10.016 10.008 -7.523 1 93.44 101 ALA A O 1
ATOM 803 N N . LEU A 1 102 ? 8.75 11.594 -6.508 1 91.25 102 LEU A N 1
ATOM 804 C CA . LEU A 1 102 ? 8.305 12.242 -7.734 1 91.25 102 LEU A CA 1
ATOM 805 C C . LEU A 1 102 ? 8.586 13.742 -7.684 1 91.25 102 LEU A C 1
ATOM 807 O O . LEU A 1 102 ? 7.758 14.523 -7.207 1 91.25 102 LEU A O 1
ATOM 811 N N . PRO A 1 103 ? 9.664 14.18 -8.109 1 86.31 103 PRO A N 1
ATOM 812 C CA . PRO A 1 103 ? 9.984 15.609 -8.008 1 86.31 103 PRO A CA 1
ATOM 813 C C . PRO A 1 103 ? 8.875 16.5 -8.547 1 86.31 103 PRO A C 1
ATOM 815 O O . PRO A 1 103 ? 8.578 16.469 -9.75 1 86.31 103 PRO A O 1
ATOM 818 N N . GLY A 1 104 ? 8.234 17.25 -7.648 1 89.69 104 GLY A N 1
ATOM 819 C CA . GLY A 1 104 ? 7.297 18.297 -8.008 1 89.69 104 GLY A CA 1
ATOM 820 C C . GLY A 1 104 ? 5.887 17.781 -8.234 1 89.69 104 GLY A C 1
ATOM 821 O O . GLY A 1 104 ? 4.977 18.562 -8.523 1 89.69 104 GLY A O 1
ATOM 822 N N . LEU A 1 105 ? 5.695 16.453 -8.219 1 93.06 105 LEU A N 1
ATOM 823 C CA . LEU A 1 105 ? 4.375 15.867 -8.43 1 93.06 105 LEU A CA 1
ATOM 824 C C . LEU A 1 105 ? 4.004 14.938 -7.281 1 93.06 105 LEU A C 1
ATOM 826 O O . LEU A 1 105 ? 4.879 14.344 -6.648 1 93.06 105 LEU A O 1
ATOM 830 N N . THR A 1 106 ? 2.697 14.898 -6.988 1 96.25 106 THR A N 1
ATOM 831 C CA . THR A 1 106 ? 2.186 13.82 -6.145 1 96.25 106 THR A CA 1
ATOM 832 C C . THR A 1 106 ? 1.876 12.586 -6.977 1 96.25 106 THR A C 1
ATOM 834 O O . THR A 1 106 ? 1.713 12.672 -8.195 1 96.25 106 THR A O 1
ATOM 837 N N . PRO A 1 107 ? 1.795 11.43 -6.336 1 97.56 107 PRO A N 1
ATOM 838 C CA . PRO A 1 107 ? 1.343 10.242 -7.062 1 97.56 107 PRO A CA 1
ATOM 839 C C . PRO A 1 107 ? 0.02 10.461 -7.789 1 97.56 107 PRO A C 1
ATOM 841 O O . PRO A 1 107 ? -0.13 10.047 -8.945 1 97.56 107 PRO A O 1
ATOM 844 N N . LYS A 1 108 ? -0.859 11.125 -7.156 1 96.38 108 LYS A N 1
ATOM 845 C CA . LYS A 1 108 ? -2.15 11.406 -7.777 1 96.38 108 LYS A CA 1
ATOM 846 C C . LYS A 1 108 ? -1.971 12.117 -9.109 1 96.38 108 LYS A C 1
ATOM 848 O O . LYS A 1 108 ? -2.672 11.82 -10.078 1 96.38 108 LYS A O 1
ATOM 853 N N . GLU A 1 109 ? -1.046 12.969 -9.211 1 96 109 GLU A N 1
ATOM 854 C CA . GLU A 1 109 ? -0.826 13.805 -10.383 1 96 109 GLU A CA 1
ATOM 855 C C . GLU A 1 109 ? 0.047 13.094 -11.414 1 96 109 GLU A C 1
ATOM 857 O O . GLU A 1 109 ? 0.01 13.422 -12.602 1 96 109 GLU A O 1
ATOM 862 N N . ALA A 1 110 ? 0.795 12.148 -10.992 1 96.94 110 ALA A N 1
ATOM 863 C CA . ALA A 1 110 ? 1.907 11.641 -11.797 1 96.94 110 ALA A CA 1
ATOM 864 C C . ALA A 1 110 ? 1.465 10.477 -12.672 1 96.94 110 ALA A C 1
ATOM 866 O O . ALA A 1 110 ? 2.113 10.164 -13.672 1 96.94 110 ALA A O 1
ATOM 867 N N . TYR A 1 111 ? 0.365 9.891 -12.352 1 98.25 111 TYR A N 1
ATOM 868 C CA . TYR A 1 111 ? 0.015 8.656 -13.047 1 98.25 111 TYR A CA 1
ATOM 869 C C . TYR A 1 111 ? -1.274 8.82 -13.844 1 98.25 111 TYR A C 1
ATOM 871 O O . TYR A 1 111 ? -2.24 9.414 -13.352 1 98.25 111 TYR A O 1
ATOM 879 N N . THR A 1 112 ? -1.212 8.281 -15.047 1 98.19 112 THR A N 1
ATOM 880 C CA . THR A 1 112 ? -2.35 8.359 -15.961 1 98.19 112 THR A CA 1
ATOM 881 C C . THR A 1 112 ? -3.121 7.039 -15.977 1 98.19 112 THR A C 1
ATOM 883 O O . THR A 1 112 ? -2.66 6.039 -15.43 1 98.19 112 THR A O 1
ATOM 886 N N . ARG A 1 113 ? -4.262 7.129 -16.641 1 98.5 113 ARG A N 1
ATOM 887 C CA . ARG A 1 113 ? -5.062 5.922 -16.828 1 98.5 113 ARG A CA 1
ATOM 888 C C . ARG A 1 113 ? -4.273 4.848 -17.562 1 98.5 113 ARG A C 1
ATOM 890 O O . ARG A 1 113 ? -4.281 3.68 -17.188 1 98.5 113 ARG A O 1
ATOM 897 N N . GLU A 1 114 ? -3.588 5.223 -18.594 1 98.62 114 GLU A N 1
ATOM 898 C CA . GLU A 1 114 ? -2.842 4.293 -19.438 1 98.62 114 GLU A CA 1
ATOM 899 C C . GLU A 1 114 ? -1.75 3.584 -18.641 1 98.62 114 GLU A C 1
ATOM 901 O O . GLU A 1 114 ? -1.525 2.385 -18.828 1 98.62 114 GLU A O 1
ATOM 906 N N . GLU A 1 115 ? -1.12 4.328 -17.812 1 98.56 115 GLU A N 1
ATOM 907 C CA . GLU A 1 115 ? -0.056 3.742 -17 1 98.56 115 GLU A CA 1
ATOM 908 C C . GLU A 1 115 ? -0.615 2.738 -15.992 1 98.56 115 GLU A C 1
ATOM 910 O O . GLU A 1 115 ? -0.026 1.678 -15.773 1 98.56 115 GLU A O 1
ATOM 915 N N . ALA A 1 116 ? -1.722 3.111 -15.375 1 98.75 116 ALA A N 1
ATOM 916 C CA . ALA A 1 116 ? -2.373 2.193 -14.445 1 98.75 116 ALA A CA 1
ATOM 917 C C . ALA A 1 116 ? -2.846 0.931 -15.164 1 98.75 116 ALA A C 1
ATOM 919 O O . ALA A 1 116 ? -2.688 -0.178 -14.648 1 98.75 116 ALA A O 1
ATOM 920 N N . GLU A 1 117 ? -3.391 1.097 -16.344 1 98.88 117 GLU A N 1
ATOM 921 C CA . GLU A 1 117 ? -3.852 -0.037 -17.141 1 98.88 117 GLU A CA 1
ATOM 922 C C . GLU A 1 117 ? -2.693 -0.962 -17.5 1 98.88 117 GLU A C 1
ATOM 924 O O . GLU A 1 117 ? -2.826 -2.186 -17.438 1 98.88 117 GLU A O 1
ATOM 929 N N . LYS A 1 118 ? -1.663 -0.378 -17.922 1 98.88 118 LYS A N 1
ATOM 930 C CA . LYS A 1 118 ? -0.487 -1.179 -18.266 1 98.88 118 LYS A CA 1
ATOM 931 C C . LYS A 1 118 ? -0.002 -1.968 -17.047 1 98.88 118 LYS A C 1
ATOM 933 O O . LYS A 1 118 ? 0.374 -3.135 -17.172 1 98.88 118 LYS A O 1
ATOM 938 N N . ALA A 1 119 ? 0.077 -1.312 -15.883 1 98.94 119 ALA A N 1
ATOM 939 C CA . ALA A 1 119 ? 0.49 -1.98 -14.648 1 98.94 119 ALA A CA 1
ATOM 940 C C . ALA A 1 119 ? -0.412 -3.172 -14.344 1 98.94 119 ALA A C 1
ATOM 942 O O . ALA A 1 119 ? 0.073 -4.258 -14.016 1 98.94 119 ALA A O 1
ATOM 943 N N . LEU A 1 120 ? -1.695 -2.955 -14.477 1 98.94 120 LEU A N 1
ATOM 944 C CA . LEU A 1 120 ? -2.658 -4.012 -14.195 1 98.94 120 LEU A CA 1
ATOM 945 C C . LEU A 1 120 ? -2.531 -5.148 -15.203 1 98.94 120 LEU A C 1
ATOM 947 O O . LEU A 1 120 ? -2.682 -6.32 -14.852 1 98.94 120 LEU A O 1
ATOM 951 N N . ARG A 1 121 ? -2.24 -4.809 -16.438 1 98.88 121 ARG A N 1
ATOM 952 C CA . ARG A 1 121 ? -2.014 -5.836 -17.438 1 98.88 121 ARG A CA 1
ATOM 953 C C . ARG A 1 121 ? -0.765 -6.648 -17.125 1 98.88 121 ARG A C 1
ATOM 955 O O . ARG A 1 121 ? -0.758 -7.871 -17.281 1 98.88 121 ARG A O 1
ATOM 962 N N . ASP A 1 122 ? 0.266 -5.965 -16.75 1 98.88 122 ASP A N 1
ATOM 963 C CA . ASP A 1 122 ? 1.489 -6.66 -16.359 1 98.88 122 ASP A CA 1
ATOM 964 C C . ASP A 1 122 ? 1.236 -7.609 -15.195 1 98.88 122 ASP A C 1
ATOM 966 O O . ASP A 1 122 ? 1.694 -8.75 -15.211 1 98.88 122 ASP A O 1
ATOM 970 N N . ALA A 1 123 ? 0.524 -7.137 -14.211 1 98.88 123 ALA A N 1
ATOM 971 C CA . ALA A 1 123 ? 0.185 -7.969 -13.055 1 98.88 123 ALA A CA 1
ATOM 972 C C . ALA A 1 123 ? -0.654 -9.172 -13.477 1 98.88 123 ALA A C 1
ATOM 974 O O . ALA A 1 123 ? -0.458 -10.281 -12.977 1 98.88 123 ALA A O 1
ATOM 975 N N . GLN A 1 124 ? -1.57 -8.93 -14.359 1 98.88 124 GLN A N 1
ATOM 976 C CA . GLN A 1 124 ? -2.436 -10 -14.844 1 98.88 124 GLN A CA 1
ATOM 977 C C . GLN A 1 124 ? -1.626 -11.102 -15.531 1 98.88 124 GLN A C 1
ATOM 979 O O . GLN A 1 124 ? -1.924 -12.281 -15.383 1 98.88 124 GLN A O 1
ATOM 984 N N . ALA A 1 125 ? -0.691 -10.727 -16.312 1 98.69 125 ALA A N 1
ATOM 985 C CA . ALA A 1 125 ? 0.175 -11.695 -16.969 1 98.69 125 ALA A CA 1
ATOM 986 C C . ALA A 1 125 ? 0.883 -12.578 -15.953 1 98.69 125 ALA A C 1
ATOM 988 O O . ALA A 1 125 ? 0.978 -13.797 -16.141 1 98.69 125 ALA A O 1
ATOM 989 N N . ILE A 1 126 ? 1.362 -12.008 -14.898 1 98.44 126 ILE A N 1
ATOM 990 C CA . ILE A 1 126 ? 2.049 -12.734 -13.844 1 98.44 126 ILE A CA 1
ATOM 991 C C . ILE A 1 126 ? 1.066 -13.672 -13.141 1 98.44 126 ILE A C 1
ATOM 993 O O . ILE A 1 126 ? 1.371 -14.852 -12.922 1 98.44 126 ILE A O 1
ATOM 997 N N . LEU A 1 127 ? -0.13 -13.125 -12.828 1 98.5 127 LEU A N 1
ATOM 998 C CA . LEU A 1 127 ? -1.167 -13.922 -12.18 1 98.5 127 LEU A CA 1
ATOM 999 C C . LEU A 1 127 ? -1.498 -15.164 -13.008 1 98.5 127 LEU A C 1
ATOM 1001 O O . LEU A 1 127 ? -1.552 -16.266 -12.477 1 98.5 127 LEU A O 1
ATOM 1005 N N . LYS A 1 128 ? -1.695 -14.969 -14.266 1 97.94 128 LYS A N 1
ATOM 1006 C CA . LYS A 1 128 ? -2.047 -16.062 -15.156 1 97.94 128 LYS A CA 1
ATOM 1007 C C . LYS A 1 128 ? -0.933 -17.109 -15.211 1 97.94 128 LYS A C 1
ATOM 1009 O O . LYS A 1 128 ? -1.196 -18.312 -15.172 1 97.94 128 LYS A O 1
ATOM 1014 N N . ALA A 1 129 ? 0.27 -16.688 -15.312 1 97.25 129 ALA A N 1
ATOM 1015 C CA . ALA A 1 129 ? 1.408 -17.594 -15.367 1 97.25 129 ALA A CA 1
ATOM 1016 C C . ALA A 1 129 ? 1.521 -18.422 -14.086 1 97.25 129 ALA A C 1
ATOM 1018 O O . ALA A 1 129 ? 1.758 -19.625 -14.133 1 97.25 129 ALA A O 1
ATOM 1019 N N . VAL A 1 130 ? 1.367 -17.781 -12.984 1 97.19 130 VAL A N 1
ATOM 1020 C CA . VAL A 1 130 ? 1.475 -18.453 -11.695 1 97.19 130 VAL A CA 1
ATOM 1021 C C . VAL A 1 130 ? 0.311 -19.422 -11.516 1 97.19 130 VAL A C 1
ATOM 1023 O O . VAL A 1 130 ? 0.5 -20.562 -11.055 1 97.19 130 VAL A O 1
ATOM 1026 N N . GLU A 1 131 ? -0.868 -18.969 -11.922 1 95.81 131 GLU A N 1
ATOM 1027 C CA . GLU A 1 131 ? -2.051 -19.828 -11.82 1 95.81 131 GLU A CA 1
ATOM 1028 C C . GLU A 1 131 ? -1.885 -21.094 -12.656 1 95.81 131 GLU A C 1
ATOM 1030 O O . GLU A 1 131 ? -2.33 -22.172 -12.242 1 95.81 131 GLU A O 1
ATOM 1035 N N . ALA A 1 132 ? -1.297 -20.953 -13.781 1 92.81 132 ALA A N 1
ATOM 1036 C CA . ALA A 1 132 ? -1.053 -22.109 -14.648 1 92.81 132 ALA A CA 1
ATOM 1037 C C . ALA A 1 132 ? -0.166 -23.141 -13.953 1 92.81 132 ALA A C 1
ATOM 1039 O O . ALA A 1 132 ? -0.324 -24.344 -14.156 1 92.81 132 ALA A O 1
ATOM 1040 N N . HIS A 1 133 ? 0.692 -22.656 -13.117 1 87.81 133 HIS A N 1
ATOM 1041 C CA . HIS A 1 133 ? 1.571 -23.562 -12.398 1 87.81 133 HIS A CA 1
ATOM 1042 C C . HIS A 1 133 ? 0.83 -24.25 -11.25 1 87.81 133 HIS A C 1
ATOM 1044 O O . HIS A 1 133 ? 1.146 -25.391 -10.898 1 87.81 133 HIS A O 1
ATOM 1050 N N . PHE A 1 134 ? -0.054 -23.547 -10.586 1 85.62 134 PHE A N 1
ATOM 1051 C CA . PHE A 1 134 ? -0.859 -24.156 -9.531 1 85.62 134 PHE A CA 1
ATOM 1052 C C . PHE A 1 134 ? -1.804 -25.203 -10.102 1 85.62 134 PHE A C 1
ATOM 1054 O O . PHE A 1 134 ? -2.152 -26.172 -9.422 1 85.62 134 PHE A O 1
ATOM 1061 N N . GLY A 1 135 ? -2.363 -24.906 -11.289 1 74.38 135 GLY A N 1
ATOM 1062 C CA . GLY A 1 135 ? -3.225 -25.891 -11.93 1 74.38 135 GLY A CA 1
ATOM 1063 C C . GLY A 1 135 ? -2.471 -27.094 -12.461 1 74.38 135 GLY A C 1
ATOM 1064 O O . GLY A 1 135 ? -3.059 -28.156 -12.68 1 74.38 135 GLY A O 1
ATOM 1065 N N . ARG A 1 136 ? -1.311 -26.969 -12.789 1 62.62 136 ARG A N 1
ATOM 1066 C CA . ARG A 1 136 ? -0.512 -28.062 -13.328 1 62.62 136 ARG A CA 1
ATOM 1067 C C . ARG A 1 136 ? -0.025 -28.984 -12.219 1 62.62 136 ARG A C 1
ATOM 1069 O O . ARG A 1 136 ? 0.273 -30.156 -12.461 1 62.62 136 ARG A O 1
ATOM 1076 N N . GLU A 1 137 ? 0.023 -28.562 -11.148 1 51.44 137 GLU A N 1
ATOM 1077 C CA . GLU A 1 137 ? 0.476 -29.484 -10.102 1 51.44 137 GLU A CA 1
ATOM 1078 C C . GLU A 1 137 ? -0.696 -30.234 -9.484 1 51.44 137 GLU A C 1
ATOM 1080 O O . GLU A 1 137 ? -1.833 -29.766 -9.516 1 51.44 137 GLU A O 1
ATOM 1085 N N . MET B 1 1 ? 16.562 24.594 3.084 1 70.62 1 MET B N 1
ATOM 1086 C CA . MET B 1 1 ? 15.359 24.906 2.32 1 70.62 1 MET B CA 1
ATOM 1087 C C . MET B 1 1 ? 14.609 26.078 2.955 1 70.62 1 MET B C 1
ATOM 1089 O O . MET B 1 1 ? 14.625 26.234 4.176 1 70.62 1 MET B O 1
ATOM 1093 N N . SER B 1 2 ? 14.109 26.938 2.145 1 88.94 2 SER B N 1
ATOM 1094 C CA . SER B 1 2 ? 13.344 28.062 2.689 1 88.94 2 SER B CA 1
ATOM 1095 C C . SER B 1 2 ? 12.078 27.562 3.387 1 88.94 2 SER B C 1
ATOM 1097 O O . SER B 1 2 ? 11.586 26.469 3.105 1 88.94 2 SER B O 1
ATOM 1099 N N . VAL B 1 3 ? 11.641 28.297 4.336 1 91 3 VAL B N 1
ATOM 1100 C CA . VAL B 1 3 ? 10.43 28 5.094 1 91 3 VAL B CA 1
ATOM 1101 C C . VAL B 1 3 ? 9.25 27.844 4.141 1 91 3 VAL B C 1
ATOM 1103 O O . VAL B 1 3 ? 8.406 26.969 4.32 1 91 3 VAL B O 1
ATOM 1106 N N . GLU B 1 4 ? 9.281 28.641 3.137 1 90.75 4 GLU B N 1
ATOM 1107 C CA . GLU B 1 4 ? 8.203 28.578 2.154 1 90.75 4 GLU B CA 1
ATOM 1108 C C . GLU B 1 4 ? 8.25 27.281 1.366 1 90.75 4 GLU B C 1
ATOM 1110 O O . GLU B 1 4 ? 7.207 26.672 1.105 1 90.75 4 GLU B O 1
ATOM 1115 N N . LYS B 1 5 ? 9.414 26.906 0.954 1 92.31 5 LYS B N 1
ATOM 1116 C CA . LYS B 1 5 ? 9.586 25.672 0.188 1 92.31 5 LYS B CA 1
ATOM 1117 C C . LYS B 1 5 ? 9.227 24.453 1.025 1 92.31 5 LYS B C 1
ATOM 1119 O O . LYS B 1 5 ? 8.656 23.484 0.513 1 92.31 5 LYS B O 1
ATOM 1124 N N . GLN B 1 6 ? 9.516 24.516 2.258 1 94.19 6 GLN B N 1
ATOM 1125 C CA . GLN B 1 6 ? 9.164 23.438 3.188 1 94.19 6 GLN B CA 1
ATOM 1126 C C . GLN B 1 6 ? 7.652 23.328 3.348 1 94.19 6 GLN B C 1
ATOM 1128 O O . GLN B 1 6 ? 7.102 22.219 3.342 1 94.19 6 GLN B O 1
ATOM 1133 N N . ARG B 1 7 ? 7.047 24.422 3.514 1 94.12 7 ARG B N 1
ATOM 1134 C CA . ARG B 1 7 ? 5.598 24.453 3.666 1 94.12 7 ARG B CA 1
ATOM 1135 C C . ARG B 1 7 ? 4.906 23.922 2.418 1 94.12 7 ARG B C 1
ATOM 1137 O O . ARG B 1 7 ? 3.953 23.141 2.516 1 94.12 7 ARG B O 1
ATOM 1144 N N . GLU B 1 8 ? 5.402 24.312 1.289 1 93.69 8 GLU B N 1
ATOM 1145 C CA . GLU B 1 8 ? 4.848 23.828 0.024 1 93.69 8 GLU B CA 1
ATOM 1146 C C . GLU B 1 8 ? 5 22.328 -0.117 1 93.69 8 GLU B C 1
ATOM 1148 O O . GLU B 1 8 ? 4.074 21.641 -0.563 1 93.69 8 GLU B O 1
ATOM 1153 N N . GLU B 1 9 ? 6.172 21.875 0.247 1 95.19 9 GLU B N 1
ATOM 1154 C CA . GLU B 1 9 ? 6.41 20.438 0.188 1 95.19 9 GLU B CA 1
ATOM 1155 C C . GLU B 1 9 ? 5.516 19.688 1.171 1 95.19 9 GLU B C 1
ATOM 1157 O O . GLU B 1 9 ? 4.977 18.641 0.844 1 95.19 9 GLU B O 1
ATOM 1162 N N . GLY B 1 10 ? 5.383 20.188 2.359 1 96.25 10 GLY B N 1
ATOM 1163 C CA . GLY B 1 10 ? 4.457 19.609 3.32 1 96.25 10 GLY B CA 1
ATOM 1164 C C . GLY B 1 10 ? 3.031 19.531 2.809 1 96.25 10 GLY B C 1
ATOM 1165 O O . GLY B 1 10 ? 2.34 18.531 3.01 1 96.25 10 GLY B O 1
ATOM 1166 N N . GLN B 1 11 ? 2.625 20.609 2.119 1 95.69 11 GLN B N 1
ATOM 1167 C CA . GLN B 1 11 ? 1.28 20.656 1.557 1 95.69 11 GLN B CA 1
ATOM 1168 C C . GLN B 1 11 ? 1.101 19.625 0.451 1 95.69 11 GLN B C 1
ATOM 1170 O O . GLN B 1 11 ? 0.014 19.062 0.287 1 95.69 11 GLN B O 1
ATOM 1175 N N . ARG B 1 12 ? 2.131 19.391 -0.269 1 96.12 12 ARG B N 1
ATOM 1176 C CA . ARG B 1 12 ? 2.086 18.359 -1.297 1 96.12 12 ARG B CA 1
ATOM 1177 C C . ARG B 1 12 ? 1.849 16.984 -0.68 1 96.12 12 ARG B C 1
ATOM 1179 O O . ARG B 1 12 ? 1.045 16.188 -1.188 1 96.12 12 ARG B O 1
ATOM 1186 N N . TRP B 1 13 ? 2.504 16.734 0.401 1 97.5 13 TRP B N 1
ATOM 1187 C CA . TRP B 1 13 ? 2.305 15.484 1.126 1 97.5 13 TRP B CA 1
ATOM 1188 C C . TRP B 1 13 ? 0.884 15.391 1.674 1 97.5 13 TRP B C 1
ATOM 1190 O O . TRP B 1 13 ? 0.257 14.328 1.617 1 97.5 13 TRP B O 1
ATOM 1200 N N . LEU B 1 14 ? 0.441 16.484 2.199 1 97.75 14 LEU B N 1
ATOM 1201 C CA . LEU B 1 14 ? -0.915 16.531 2.738 1 97.75 14 LEU B CA 1
ATOM 1202 C C . LEU B 1 14 ? -1.942 16.266 1.641 1 97.75 14 LEU B C 1
ATOM 1204 O O . LEU B 1 14 ? -2.957 15.609 1.875 1 97.75 14 LEU B O 1
ATOM 1208 N N . ALA B 1 15 ? -1.691 16.812 0.481 1 97.19 15 ALA B N 1
ATOM 1209 C CA . ALA B 1 15 ? -2.58 16.578 -0.654 1 97.19 15 ALA B CA 1
ATOM 1210 C C . ALA B 1 15 ? -2.648 15.086 -0.994 1 97.19 15 ALA B C 1
ATOM 1212 O O . ALA B 1 15 ? -3.725 14.562 -1.28 1 97.19 15 ALA B O 1
ATOM 1213 N N . GLN B 1 16 ? -1.515 14.445 -0.964 1 98.38 16 GLN B N 1
ATOM 1214 C CA . GLN B 1 16 ? -1.502 13.008 -1.229 1 98.38 16 GLN B CA 1
ATOM 1215 C C . GLN B 1 16 ? -2.195 12.234 -0.11 1 98.38 16 GLN B C 1
ATOM 1217 O O . GLN B 1 16 ? -2.869 11.234 -0.364 1 98.38 16 GLN B O 1
ATOM 1222 N N . ALA B 1 17 ? -1.987 12.648 1.123 1 98.62 17 ALA B N 1
ATOM 1223 C CA . ALA B 1 17 ? -2.68 12.023 2.252 1 98.62 17 ALA B CA 1
ATOM 1224 C C . ALA B 1 17 ? -4.191 12.078 2.061 1 98.62 17 ALA B C 1
ATOM 1226 O O . ALA B 1 17 ? -4.887 11.086 2.291 1 98.62 17 ALA B O 1
ATOM 1227 N N . ARG B 1 18 ? -4.68 13.203 1.615 1 98.5 18 ARG B N 1
ATOM 1228 C CA . ARG B 1 18 ? -6.105 13.367 1.364 1 98.5 18 ARG B CA 1
ATOM 1229 C C . ARG B 1 18 ? -6.57 12.438 0.242 1 98.5 18 ARG B C 1
ATOM 1231 O O . ARG B 1 18 ? -7.637 11.828 0.337 1 98.5 18 ARG B O 1
ATOM 1238 N N . ASP B 1 19 ? -5.773 12.383 -0.742 1 98.75 19 ASP B N 1
ATOM 1239 C CA . ASP B 1 19 ? -6.113 11.508 -1.856 1 98.75 19 ASP B CA 1
ATOM 1240 C C . ASP B 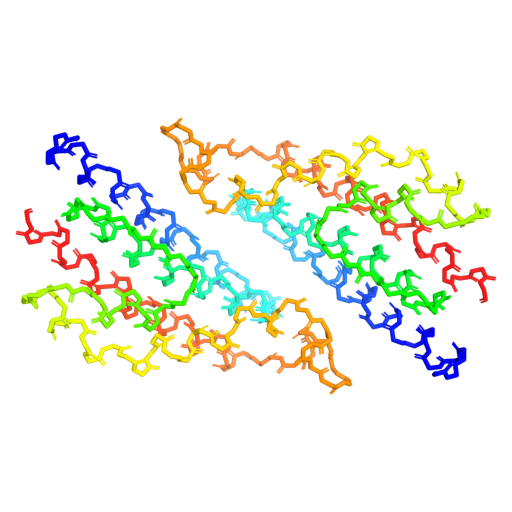1 19 ? -6.168 10.047 -1.407 1 98.75 19 ASP B C 1
ATOM 1242 O O . ASP B 1 19 ? -7.035 9.289 -1.847 1 98.75 19 ASP B O 1
ATOM 1246 N N . ASP B 1 20 ? -5.215 9.648 -0.576 1 98.88 20 ASP B N 1
ATOM 1247 C CA . ASP B 1 20 ? -5.227 8.289 -0.04 1 98.88 20 ASP B CA 1
ATOM 1248 C C . ASP B 1 20 ? -6.492 8.039 0.777 1 98.88 20 ASP B C 1
ATOM 1250 O O . ASP B 1 20 ? -7.094 6.965 0.683 1 98.88 20 ASP B O 1
ATOM 1254 N N . TRP B 1 21 ? -6.871 9.008 1.573 1 98.88 21 TRP B N 1
ATOM 1255 C CA . TRP B 1 21 ? -8.078 8.867 2.381 1 98.88 21 TRP B CA 1
ATOM 1256 C C . TRP B 1 21 ? -9.312 8.734 1.496 1 98.88 21 TRP B C 1
ATOM 1258 O O . TRP B 1 21 ? -10.148 7.852 1.721 1 98.88 21 TRP B O 1
ATOM 1268 N N . GLU B 1 22 ? -9.414 9.531 0.478 1 98.88 22 GLU B N 1
ATOM 1269 C CA . GLU B 1 22 ? -10.531 9.453 -0.462 1 98.88 22 GLU B CA 1
ATOM 1270 C C . GLU B 1 22 ? -10.555 8.109 -1.181 1 98.88 22 GLU B C 1
ATOM 1272 O O . GLU B 1 22 ? -11.625 7.547 -1.424 1 98.88 22 GLU B O 1
ATOM 1277 N N . THR B 1 23 ? -9.391 7.672 -1.534 1 98.94 23 THR B N 1
ATOM 1278 C CA . THR B 1 23 ? -9.289 6.363 -2.172 1 98.94 23 THR B CA 1
ATOM 1279 C C . THR B 1 23 ? -9.781 5.266 -1.232 1 98.94 23 THR B C 1
ATOM 1281 O O . THR B 1 23 ? -10.484 4.348 -1.658 1 98.94 23 THR B O 1
ATOM 1284 N N . GLY B 1 24 ? -9.352 5.328 0.046 1 98.88 24 GLY B N 1
ATOM 1285 C CA . GLY B 1 24 ? -9.875 4.395 1.034 1 98.88 24 GLY B CA 1
ATOM 1286 C C . GLY B 1 24 ? -11.383 4.41 1.131 1 98.88 24 GLY B C 1
ATOM 1287 O O . GLY B 1 24 ? -12.016 3.357 1.247 1 98.88 24 GLY B O 1
ATOM 1288 N N . GLN B 1 25 ? -11.961 5.566 1.033 1 98.81 25 GLN B N 1
ATOM 1289 C CA . GLN B 1 25 ? -13.414 5.695 1.05 1 98.81 25 GLN B CA 1
ATOM 1290 C C . GLN B 1 25 ? -14.047 4.992 -0.149 1 98.81 25 GLN B C 1
ATOM 1292 O O . GLN B 1 25 ? -15.062 4.312 -0.012 1 98.81 25 GLN B O 1
ATOM 1297 N N . ALA B 1 26 ? -13.469 5.184 -1.307 1 98.69 26 ALA B N 1
ATOM 1298 C CA . ALA B 1 26 ? -13.969 4.523 -2.512 1 98.69 26 ALA B CA 1
ATOM 1299 C C . ALA B 1 26 ? -13.922 3.006 -2.369 1 98.69 26 ALA B C 1
ATOM 1301 O O . ALA B 1 26 ? -14.852 2.309 -2.773 1 98.69 26 ALA B O 1
ATOM 1302 N N . LEU B 1 27 ? -12.875 2.535 -1.813 1 98.81 27 LEU B N 1
ATOM 1303 C CA . LEU B 1 27 ? -12.711 1.095 -1.657 1 98.81 27 LEU B CA 1
ATOM 1304 C C . LEU B 1 27 ? -13.695 0.545 -0.626 1 98.81 27 LEU B C 1
ATOM 1306 O O . LEU B 1 27 ? -14.172 -0.585 -0.758 1 98.81 27 LEU B O 1
ATOM 1310 N N . LEU B 1 28 ? -13.945 1.343 0.406 1 98.62 28 LEU B N 1
ATOM 1311 C CA . LEU B 1 28 ? -14.961 0.969 1.386 1 98.62 28 LEU B CA 1
ATOM 1312 C C . LEU B 1 28 ? -16.297 0.691 0.707 1 98.62 28 LEU B C 1
ATOM 1314 O O . LEU B 1 28 ? -16.984 -0.282 1.038 1 98.62 28 LEU B O 1
ATOM 1318 N N . GLU B 1 29 ? -16.625 1.467 -0.256 1 97.88 29 GLU B N 1
ATOM 1319 C CA . GLU B 1 29 ? -17.922 1.402 -0.928 1 97.88 29 GLU B CA 1
ATOM 1320 C C . GLU B 1 29 ? -18.031 0.152 -1.795 1 97.88 29 GLU B C 1
ATOM 1322 O O . GLU B 1 29 ? -19.125 -0.338 -2.051 1 97.88 29 GLU B O 1
ATOM 1327 N N . VAL B 1 30 ? -16.922 -0.39 -2.217 1 97.69 30 VAL B N 1
ATOM 1328 C CA . VAL B 1 30 ? -16.984 -1.551 -3.1 1 97.69 30 VAL B CA 1
ATOM 1329 C C . VAL B 1 30 ? -16.562 -2.803 -2.336 1 97.69 30 VAL B C 1
ATOM 1331 O O . VAL B 1 30 ? -16.25 -3.834 -2.943 1 97.69 30 VAL B O 1
ATOM 1334 N N . GLY B 1 31 ? -16.391 -2.746 -1.078 1 98.06 31 GLY B N 1
ATOM 1335 C CA . GLY B 1 31 ? -16.219 -3.914 -0.229 1 98.06 31 GLY B CA 1
ATOM 1336 C C . GLY B 1 31 ? -14.773 -4.371 -0.133 1 98.06 31 GLY B C 1
ATOM 1337 O O . GLY B 1 31 ? -14.5 -5.531 0.189 1 98.06 31 GLY B O 1
ATOM 1338 N N . LYS B 1 32 ? -13.828 -3.502 -0.467 1 98.75 32 LYS B N 1
ATOM 1339 C CA . LYS B 1 32 ? -12.406 -3.805 -0.325 1 98.75 32 LYS B CA 1
ATOM 1340 C C . LYS B 1 32 ? -11.852 -3.238 0.978 1 98.75 32 LYS B C 1
ATOM 1342 O O . LYS B 1 32 ? -11.102 -2.258 0.965 1 98.75 32 LYS B O 1
ATOM 1347 N N . PHE B 1 33 ? -12.133 -3.963 2.021 1 98.81 33 PHE B N 1
ATOM 1348 C CA . PHE B 1 33 ? -11.992 -3.404 3.361 1 98.81 33 PHE B CA 1
ATOM 1349 C C . PHE B 1 33 ? -10.531 -3.396 3.797 1 98.81 33 PHE B C 1
ATOM 1351 O O . PHE B 1 33 ? -10.062 -2.426 4.395 1 98.81 33 PHE B O 1
ATOM 1358 N N . ALA B 1 34 ? -9.797 -4.453 3.535 1 98.75 34 ALA B N 1
ATOM 1359 C CA . ALA B 1 34 ? -8.391 -4.5 3.92 1 98.75 34 ALA B CA 1
ATOM 1360 C C . ALA B 1 34 ? -7.594 -3.398 3.225 1 98.75 34 ALA B C 1
ATOM 1362 O O . ALA B 1 34 ? -6.797 -2.703 3.857 1 98.75 34 ALA B O 1
ATOM 1363 N N . GLN B 1 35 ? -7.863 -3.238 1.949 1 98.88 35 GLN B N 1
ATOM 1364 C CA . GLN B 1 35 ? -7.156 -2.223 1.179 1 98.88 35 GLN B CA 1
ATOM 1365 C C . GLN B 1 35 ? -7.578 -0.818 1.599 1 98.88 35 GLN B C 1
ATOM 1367 O O . GLN B 1 35 ? -6.766 0.109 1.59 1 98.88 35 GLN B O 1
ATOM 1372 N N . ALA B 1 36 ? -8.844 -0.641 1.952 1 98.88 36 ALA B N 1
ATOM 1373 C CA . ALA B 1 36 ? -9.297 0.634 2.5 1 98.88 36 ALA B CA 1
ATOM 1374 C C . ALA B 1 36 ? -8.555 0.976 3.785 1 98.88 36 ALA B C 1
ATOM 1376 O O . ALA B 1 36 ? -8.117 2.115 3.975 1 98.88 36 ALA B O 1
ATOM 1377 N N . ALA B 1 37 ? -8.406 -0.01 4.625 1 98.94 37 ALA B N 1
ATOM 1378 C CA . ALA B 1 37 ? -7.715 0.188 5.895 1 98.94 37 ALA B CA 1
ATOM 1379 C C . ALA B 1 37 ? -6.238 0.51 5.668 1 98.94 37 ALA B C 1
ATOM 1381 O O . ALA B 1 37 ? -5.668 1.356 6.359 1 98.94 37 ALA B O 1
ATOM 1382 N N . PHE B 1 38 ? -5.582 -0.114 4.691 1 98.88 38 PHE B N 1
ATOM 1383 C CA . PHE B 1 38 ? -4.203 0.189 4.332 1 98.88 38 PHE B CA 1
ATOM 1384 C C . PHE B 1 38 ? -4.066 1.642 3.889 1 98.88 38 PHE B C 1
ATOM 1386 O O . PHE B 1 38 ? -3.125 2.332 4.289 1 98.88 38 PHE B O 1
ATOM 1393 N N . LEU B 1 39 ? -5.031 2.049 3.115 1 98.94 39 LEU B N 1
ATOM 1394 C CA . LEU B 1 39 ? -4.973 3.418 2.615 1 98.94 39 LEU B CA 1
ATOM 1395 C C . LEU B 1 39 ? -5.227 4.418 3.738 1 98.94 39 LEU B C 1
ATOM 1397 O O . LEU B 1 39 ? -4.676 5.52 3.729 1 98.94 39 LEU B O 1
ATOM 1401 N N . ALA B 1 40 ? -6.027 4.008 4.742 1 98.94 40 ALA B N 1
ATOM 1402 C CA . ALA B 1 40 ? -6.188 4.848 5.93 1 98.94 40 ALA B CA 1
ATOM 1403 C C . ALA B 1 40 ? -4.855 5.039 6.648 1 98.94 40 ALA B C 1
ATOM 1405 O O . ALA B 1 40 ? -4.516 6.156 7.047 1 98.94 40 ALA B O 1
ATOM 1406 N N . TYR B 1 41 ? -4.148 3.982 6.789 1 98.88 41 TYR B N 1
ATOM 1407 C CA . TYR B 1 41 ? -2.805 4.07 7.348 1 98.88 41 TYR B CA 1
ATOM 1408 C C . TYR B 1 41 ? -1.928 5 6.52 1 98.88 41 TYR B C 1
ATOM 1410 O O . TYR B 1 41 ? -1.267 5.887 7.062 1 98.88 41 TYR B O 1
ATOM 1418 N N . GLN B 1 42 ? -1.938 4.832 5.199 1 98.75 42 GLN B N 1
ATOM 1419 C CA . GLN B 1 42 ? -1.128 5.648 4.301 1 98.75 42 GLN B CA 1
ATOM 1420 C C . GLN B 1 42 ? -1.484 7.125 4.426 1 98.75 42 GLN B C 1
ATOM 1422 O O . GLN B 1 42 ? -0.6 7.984 4.434 1 98.75 42 GLN B O 1
ATOM 1427 N N . ALA B 1 43 ? -2.793 7.371 4.535 1 98.81 43 ALA B N 1
ATOM 1428 C CA . ALA B 1 43 ? -3.26 8.742 4.691 1 98.81 43 ALA B CA 1
ATOM 1429 C C . ALA B 1 43 ? -2.697 9.375 5.961 1 98.81 43 ALA B C 1
ATOM 1431 O O . ALA B 1 43 ? -2.158 10.484 5.93 1 98.81 43 ALA B O 1
ATOM 1432 N N . GLY B 1 44 ? -2.789 8.641 7.074 1 98.69 44 GLY B N 1
ATOM 1433 C CA . GLY B 1 44 ? -2.242 9.133 8.328 1 98.69 44 GLY B CA 1
ATOM 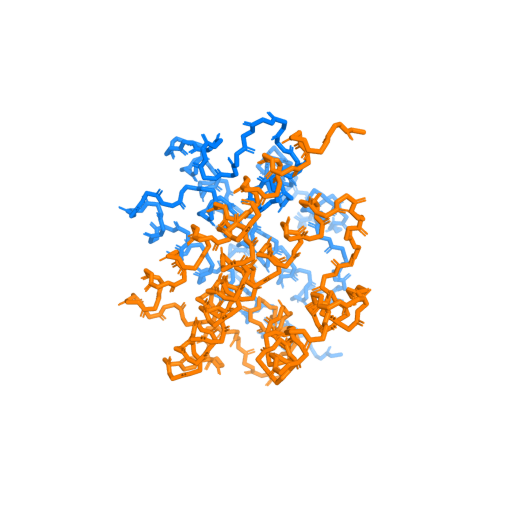1434 C C . GLY B 1 44 ? -0.744 9.367 8.273 1 98.69 44 GLY B C 1
ATOM 1435 O O . GLY B 1 44 ? -0.254 10.406 8.727 1 98.69 44 GLY B O 1
ATOM 1436 N N . GLU B 1 45 ? -0.029 8.445 7.723 1 98.62 45 GLU B N 1
ATOM 1437 C CA . GLU B 1 45 ? 1.424 8.531 7.609 1 98.62 45 GLU B CA 1
ATOM 1438 C C . GLU B 1 45 ? 1.839 9.766 6.809 1 98.62 45 GLU B C 1
ATOM 1440 O O . GLU B 1 45 ? 2.695 10.539 7.246 1 98.62 45 GLU B O 1
ATOM 1445 N N . LYS B 1 46 ? 1.213 9.945 5.68 1 98.44 46 LYS B N 1
ATOM 1446 C CA . LYS B 1 46 ? 1.617 11.031 4.793 1 98.44 46 LYS B CA 1
ATOM 1447 C C . LYS B 1 46 ? 1.217 12.383 5.367 1 98.44 46 LYS B C 1
ATOM 1449 O O . LYS B 1 46 ? 1.922 13.375 5.176 1 98.44 46 LYS B O 1
ATOM 1454 N N . ALA B 1 47 ? 0.062 12.43 6.047 1 98.38 47 ALA B N 1
ATOM 1455 C CA . ALA B 1 47 ? -0.316 13.664 6.727 1 98.38 47 ALA B CA 1
ATOM 1456 C C . ALA B 1 47 ? 0.736 14.07 7.754 1 98.38 47 ALA B C 1
ATOM 1458 O O . ALA B 1 47 ? 1.196 15.211 7.766 1 98.38 47 ALA B O 1
ATOM 1459 N N . LEU B 1 48 ? 1.149 13.125 8.57 1 98.25 48 LEU B N 1
ATOM 1460 C CA . LEU B 1 48 ? 2.115 13.406 9.625 1 98.25 48 LEU B CA 1
ATOM 1461 C C . LEU B 1 48 ? 3.482 13.742 9.039 1 98.25 48 LEU B C 1
ATOM 1463 O O . LEU B 1 48 ? 4.137 14.688 9.484 1 98.25 48 LEU B O 1
ATOM 1467 N N . LYS B 1 49 ? 3.885 13.023 8.031 1 98.12 49 LYS B N 1
ATOM 1468 C CA . LYS B 1 49 ? 5.16 13.328 7.387 1 98.12 49 LYS B CA 1
ATOM 1469 C C . LYS B 1 49 ? 5.133 14.703 6.734 1 98.12 49 LYS B C 1
ATOM 1471 O O . LYS B 1 49 ? 6.129 15.43 6.766 1 98.12 49 LYS B O 1
ATOM 1476 N N . GLY B 1 50 ? 3.967 14.984 6.113 1 97.31 50 GLY B N 1
ATOM 1477 C CA . GLY B 1 50 ? 3.812 16.328 5.57 1 97.31 50 GLY B CA 1
ATOM 1478 C C . GLY B 1 50 ? 4.004 17.422 6.602 1 97.31 50 GLY B C 1
ATOM 1479 O O . GLY B 1 50 ? 4.633 18.438 6.324 1 97.31 50 GLY B O 1
ATOM 1480 N N . LEU B 1 51 ? 3.473 17.219 7.777 1 97.31 51 LEU B N 1
ATOM 1481 C CA . LEU B 1 51 ? 3.639 18.172 8.859 1 97.31 51 LEU B CA 1
ATOM 1482 C C . LEU B 1 51 ? 5.105 18.312 9.25 1 97.31 51 LEU B C 1
ATOM 1484 O O . LEU B 1 51 ? 5.609 19.422 9.414 1 97.31 51 LEU B O 1
ATOM 1488 N N . TRP B 1 52 ? 5.828 17.203 9.398 1 97.25 52 TRP B N 1
ATOM 1489 C CA . TRP B 1 52 ? 7.258 17.219 9.688 1 97.25 52 TRP B CA 1
ATOM 1490 C C . TRP B 1 52 ? 8.008 18.078 8.672 1 97.25 52 TRP B C 1
ATOM 1492 O O . TRP B 1 52 ? 8.797 18.953 9.039 1 97.25 52 TRP B O 1
ATOM 1502 N N . ILE B 1 53 ? 7.715 17.844 7.461 1 96.38 53 ILE B N 1
ATOM 1503 C CA . ILE B 1 53 ? 8.406 18.5 6.359 1 96.38 53 ILE B CA 1
ATOM 1504 C C . ILE B 1 53 ? 8.117 20 6.395 1 96.38 53 ILE B C 1
ATOM 1506 O O . ILE B 1 53 ? 9.031 20.812 6.238 1 96.38 53 ILE B O 1
ATOM 1510 N N . ALA B 1 54 ? 6.871 20.344 6.648 1 95.56 54 ALA B N 1
ATOM 1511 C CA . ALA B 1 54 ? 6.48 21.75 6.73 1 95.56 54 ALA B CA 1
ATOM 1512 C C . ALA B 1 54 ? 7.215 22.453 7.863 1 95.56 54 ALA B C 1
ATOM 1514 O O . ALA B 1 54 ? 7.5 23.656 7.777 1 95.56 54 ALA B O 1
ATOM 1515 N N . LEU B 1 55 ? 7.578 21.719 8.898 1 94.75 55 LEU B N 1
ATOM 1516 C CA . LEU B 1 55 ? 8.258 22.266 10.07 1 94.75 55 LEU B CA 1
ATOM 1517 C C . LEU B 1 55 ? 9.766 22.25 9.875 1 94.75 55 LEU B C 1
ATOM 1519 O O . LEU B 1 55 ? 10.516 22.641 10.773 1 94.75 55 LEU B O 1
ATOM 1523 N N . GLY B 1 56 ? 10.211 21.766 8.734 1 94.75 56 GLY B N 1
ATOM 1524 C CA . GLY B 1 56 ? 11.633 21.703 8.438 1 94.75 56 GLY B CA 1
ATOM 1525 C C . GLY B 1 56 ? 12.336 20.531 9.07 1 94.75 56 GLY B C 1
ATOM 1526 O O . GLY B 1 56 ? 13.547 20.562 9.281 1 94.75 56 GLY B O 1
ATOM 1527 N N . LEU B 1 57 ? 11.57 19.547 9.469 1 95.19 57 LEU B N 1
ATOM 1528 C CA . LEU B 1 57 ? 12.102 18.328 10.086 1 95.19 57 LEU B CA 1
ATOM 1529 C C . LEU B 1 57 ? 12.148 17.188 9.07 1 95.19 57 LEU B C 1
ATOM 1531 O O . LEU B 1 57 ? 11.539 17.266 8.008 1 95.19 57 LEU B O 1
ATOM 1535 N N . ASP B 1 58 ? 12.875 16.188 9.383 1 93.69 58 ASP B N 1
ATOM 1536 C CA . ASP B 1 58 ? 13.023 15.016 8.523 1 93.69 58 ASP B CA 1
ATOM 1537 C C . ASP B 1 58 ? 12.297 13.805 9.109 1 93.69 58 ASP B C 1
ATOM 1539 O O . ASP B 1 58 ? 12.781 13.188 10.055 1 93.69 58 ASP B O 1
ATOM 1543 N N . PRO B 1 59 ? 11.188 13.555 8.492 1 91.75 59 PRO B N 1
ATOM 1544 C CA . PRO B 1 59 ? 10.5 12.359 8.992 1 91.75 59 PRO B CA 1
ATOM 1545 C C . PRO B 1 59 ? 11.18 11.062 8.578 1 91.75 59 PRO B C 1
ATOM 1547 O O . PRO B 1 59 ? 11.703 10.961 7.465 1 91.75 59 PRO B O 1
ATOM 1550 N N . TRP B 1 60 ? 11.25 10.117 9.5 1 85.94 60 TRP B N 1
ATOM 1551 C CA . TRP B 1 60 ? 11.844 8.828 9.18 1 85.94 60 TRP B CA 1
ATOM 1552 C C . TRP B 1 60 ? 10.945 7.684 9.648 1 85.94 60 TRP B C 1
ATOM 1554 O O . TRP B 1 60 ? 10.195 7.828 10.617 1 85.94 60 TRP B O 1
ATOM 1564 N N . GLY B 1 61 ? 11.086 6.645 8.898 1 85.5 61 GLY B N 1
ATOM 1565 C CA . GLY B 1 61 ? 10.336 5.457 9.273 1 85.5 61 GLY B CA 1
ATOM 1566 C C . GLY B 1 61 ? 8.875 5.523 8.891 1 85.5 61 GLY B C 1
ATOM 1567 O O . GLY B 1 61 ? 8.438 6.48 8.242 1 85.5 61 GLY B O 1
ATOM 1568 N N . HIS B 1 62 ? 8.156 4.457 9.234 1 89.5 62 HIS B N 1
ATOM 1569 C CA . HIS B 1 62 ? 6.762 4.336 8.836 1 89.5 62 HIS B CA 1
ATOM 1570 C C . HIS B 1 62 ? 5.852 4.172 10.047 1 89.5 62 HIS B C 1
ATOM 1572 O O . HIS B 1 62 ? 4.641 3.992 9.898 1 89.5 62 HIS B O 1
ATOM 1578 N N . ARG B 1 63 ? 6.371 4.328 11.234 1 94.44 63 ARG B N 1
ATOM 1579 C CA . ARG B 1 63 ? 5.559 4.227 12.445 1 94.44 63 ARG B CA 1
ATOM 1580 C C . ARG B 1 63 ? 4.93 5.574 12.797 1 94.44 63 ARG B C 1
ATOM 1582 O O . ARG B 1 63 ? 5.637 6.52 13.156 1 94.44 63 ARG B O 1
ATOM 1589 N N . LEU B 1 64 ? 3.637 5.57 12.766 1 98.19 64 LEU B N 1
ATOM 1590 C CA . LEU B 1 64 ? 2.898 6.809 12.992 1 98.19 64 LEU B CA 1
ATOM 1591 C C . LEU B 1 64 ? 3.074 7.293 14.43 1 98.19 64 LEU B C 1
ATOM 1593 O O . LEU B 1 64 ? 3.201 8.492 14.672 1 98.19 64 LEU B O 1
ATOM 1597 N N . ALA B 1 65 ? 3.043 6.371 15.383 1 97.5 65 ALA B N 1
ATOM 1598 C CA . ALA B 1 65 ? 3.197 6.742 16.781 1 97.5 65 ALA B CA 1
ATOM 1599 C C . ALA B 1 65 ? 4.508 7.488 17.016 1 97.5 65 ALA B C 1
ATOM 1601 O O . ALA B 1 65 ? 4.551 8.461 17.766 1 97.5 65 ALA B O 1
ATOM 1602 N N . ARG B 1 66 ? 5.566 7.082 16.359 1 96.81 66 ARG B N 1
ATOM 1603 C CA . ARG B 1 66 ? 6.848 7.766 16.484 1 96.81 66 ARG B CA 1
ATOM 1604 C C . ARG B 1 66 ? 6.781 9.172 15.883 1 96.81 66 ARG B C 1
ATOM 1606 O O . ARG B 1 66 ? 7.359 10.109 16.438 1 96.81 66 ARG B O 1
ATOM 1613 N N . LEU B 1 67 ? 6.098 9.297 14.758 1 97.31 67 LEU B N 1
ATOM 1614 C CA . LEU B 1 67 ? 5.953 10.586 14.094 1 97.31 67 LEU B CA 1
ATOM 1615 C C . LEU B 1 67 ? 5.234 11.586 14.992 1 97.31 67 LEU B C 1
ATOM 1617 O O . LEU B 1 67 ? 5.48 12.797 14.906 1 97.31 67 LEU B O 1
ATOM 1621 N N . VAL B 1 68 ? 4.344 11.078 15.836 1 97.31 68 VAL B N 1
ATOM 1622 C CA . VAL B 1 68 ? 3.617 11.953 16.75 1 97.31 68 VAL B CA 1
ATOM 1623 C C . VAL B 1 68 ? 4.453 12.211 18 1 97.31 68 VAL B C 1
ATOM 1625 O O . VAL B 1 68 ? 4.645 13.359 18.406 1 97.31 68 VAL B O 1
ATOM 1628 N N . ARG B 1 69 ? 5.043 11.219 18.578 1 96.06 69 ARG B N 1
ATOM 1629 C CA . ARG B 1 69 ? 5.762 11.312 19.844 1 96.06 69 ARG B CA 1
ATOM 1630 C C . ARG B 1 69 ? 7.016 12.172 19.703 1 96.06 69 ARG B C 1
ATOM 1632 O O . ARG B 1 69 ? 7.391 12.883 20.625 1 96.06 69 ARG B O 1
ATOM 1639 N N . ASP B 1 70 ? 7.633 12.133 18.531 1 96.06 70 ASP B N 1
ATOM 1640 C CA . ASP B 1 70 ? 8.93 12.773 18.359 1 96.06 70 ASP B CA 1
ATOM 1641 C C . ASP B 1 70 ? 8.773 14.211 17.859 1 96.06 70 ASP B C 1
ATOM 1643 O O . ASP B 1 70 ? 9.758 14.938 17.719 1 96.06 70 ASP B O 1
ATOM 1647 N N . LEU B 1 71 ? 7.535 14.609 17.562 1 94.62 71 LEU B N 1
ATOM 1648 C CA . LEU B 1 71 ? 7.32 16 17.203 1 94.62 71 LEU B CA 1
ATOM 1649 C C . LEU B 1 71 ? 7.613 16.922 18.391 1 94.62 71 LEU B C 1
ATOM 1651 O O . LEU B 1 71 ? 7.145 16.672 19.5 1 94.62 71 LEU B O 1
ATOM 1655 N N . PRO B 1 72 ? 8.383 17.875 18.219 1 90.81 72 PRO B N 1
ATOM 1656 C CA . PRO B 1 72 ? 8.773 18.75 19.328 1 90.81 72 PRO B CA 1
ATOM 1657 C C . PRO B 1 72 ? 7.746 19.844 19.609 1 90.81 72 PRO B C 1
ATOM 1659 O O . PRO B 1 72 ? 6.887 20.125 18.781 1 90.81 72 PRO B O 1
ATOM 1662 N N . GLY B 1 73 ? 7.801 20.391 20.859 1 91.06 73 GLY B N 1
ATOM 1663 C CA . GLY B 1 73 ? 7.164 21.656 21.219 1 91.06 73 GLY B CA 1
ATOM 1664 C C . GLY B 1 73 ? 5.652 21.547 21.312 1 91.06 73 GLY B C 1
ATOM 1665 O O . GLY B 1 73 ? 5.113 20.5 21.656 1 91.06 73 GLY B O 1
ATOM 1666 N N . ASP B 1 74 ? 5.059 22.688 21.016 1 92.06 74 ASP B N 1
ATOM 1667 C CA . ASP B 1 74 ? 3.617 22.844 21.188 1 92.06 74 ASP B CA 1
ATOM 1668 C C . ASP B 1 74 ? 2.852 22 20.172 1 92.06 74 ASP B C 1
ATOM 1670 O O . ASP B 1 74 ? 1.758 21.516 20.469 1 92.06 74 ASP B O 1
ATOM 1674 N N . ILE B 1 75 ? 3.541 21.828 19.078 1 92.19 75 ILE B N 1
ATOM 1675 C CA . ILE B 1 75 ? 2.865 21.078 18.031 1 92.19 75 ILE B CA 1
ATOM 1676 C C . ILE B 1 75 ? 2.783 19.594 18.422 1 92.19 75 ILE B C 1
ATOM 1678 O O . ILE B 1 75 ? 1.733 18.969 18.281 1 92.19 75 ILE B O 1
ATOM 1682 N N . GLY B 1 76 ? 3.898 19.078 18.938 1 92.62 76 GLY B N 1
ATOM 1683 C CA . GLY B 1 76 ? 3.865 17.703 19.453 1 92.62 76 GLY B CA 1
ATOM 1684 C C . GLY B 1 76 ? 2.838 17.516 20.547 1 92.62 76 GLY B C 1
ATOM 1685 O O . GLY B 1 76 ? 2.094 16.531 20.531 1 92.62 76 GLY B O 1
ATOM 1686 N N . ASP B 1 77 ? 2.775 18.453 21.391 1 94.94 77 ASP B N 1
ATOM 1687 C CA . ASP B 1 77 ? 1.823 18.391 22.5 1 94.94 77 ASP B CA 1
ATOM 1688 C C . ASP B 1 77 ? 0.385 18.406 21.984 1 94.94 77 ASP B C 1
ATOM 1690 O O . ASP B 1 77 ? -0.479 17.719 22.531 1 94.94 77 ASP B O 1
ATOM 1694 N N . ALA B 1 78 ? 0.134 19.141 20.984 1 94.75 78 ALA B N 1
ATOM 1695 C CA . ALA B 1 78 ? -1.207 19.297 20.438 1 94.75 78 ALA B CA 1
ATOM 1696 C C . ALA B 1 78 ? -1.659 18.016 19.734 1 94.75 78 ALA B C 1
ATOM 1698 O O . ALA B 1 78 ? -2.857 17.734 19.656 1 94.75 78 ALA B O 1
ATOM 1699 N N . LEU B 1 79 ? -0.669 17.219 19.297 1 96.69 79 LEU B N 1
ATOM 1700 C CA . LEU B 1 79 ? -1.021 16.016 18.531 1 96.69 79 LEU B CA 1
ATOM 1701 C C . LEU B 1 79 ? -0.998 14.781 19.422 1 96.69 79 LEU B C 1
ATOM 1703 O O . LEU B 1 79 ? -1.488 13.719 19.016 1 96.69 79 LEU B O 1
ATOM 1707 N N . ARG B 1 80 ? -0.548 14.898 20.625 1 96.88 80 ARG B N 1
ATOM 1708 C CA . ARG B 1 80 ? -0.376 13.766 21.531 1 96.88 80 ARG B CA 1
ATOM 1709 C C . ARG B 1 80 ? -1.707 13.07 21.781 1 96.88 80 ARG B C 1
ATOM 1711 O O . ARG B 1 80 ? -1.756 11.852 21.938 1 96.88 80 ARG B O 1
ATOM 1718 N N . PRO B 1 81 ? -2.777 13.805 21.844 1 97.5 81 PRO B N 1
ATOM 1719 C CA . PRO B 1 81 ? -4.07 13.156 22.094 1 97.5 81 PRO B CA 1
ATOM 1720 C C . PRO B 1 81 ? -4.465 12.195 20.969 1 97.5 81 PRO B C 1
ATOM 1722 O O . PRO B 1 81 ? -5.379 11.383 21.141 1 97.5 81 PRO B O 1
ATOM 1725 N N . LEU B 1 82 ? -3.756 12.227 19.859 1 97.94 82 LEU B N 1
ATOM 1726 C CA . LEU B 1 82 ? -4.086 11.375 18.719 1 97.94 82 LEU B CA 1
ATOM 1727 C C . LEU B 1 82 ? -3.344 10.047 18.797 1 97.94 82 LEU B C 1
ATOM 1729 O O . LEU B 1 82 ? -3.486 9.195 17.906 1 97.94 82 LEU B O 1
ATOM 1733 N N . LEU B 1 83 ? -2.615 9.797 19.828 1 98.06 83 LEU B N 1
ATOM 1734 C CA . LEU B 1 83 ? -1.786 8.602 19.953 1 98.06 83 LEU B CA 1
ATOM 1735 C C . LEU B 1 83 ? -2.631 7.34 19.844 1 98.06 83 LEU B C 1
ATOM 1737 O O . LEU B 1 83 ? -2.225 6.375 19.188 1 98.06 83 LEU B O 1
ATOM 1741 N N . PRO B 1 84 ? -3.873 7.316 20.406 1 98.25 84 PRO B N 1
ATOM 1742 C CA . PRO B 1 84 ? -4.68 6.109 20.219 1 98.25 84 PRO B CA 1
ATOM 1743 C C . PRO B 1 84 ? -5 5.84 18.75 1 98.25 84 PRO B C 1
ATOM 1745 O O . PRO B 1 84 ? -4.949 4.691 18.297 1 98.25 84 PRO B O 1
ATOM 1748 N N . GLN B 1 85 ? -5.316 6.836 17.984 1 98.5 85 GLN B N 1
ATOM 1749 C CA . GLN B 1 85 ? -5.633 6.691 16.562 1 98.5 85 GLN B CA 1
ATOM 1750 C C . GLN B 1 85 ? -4.406 6.254 15.766 1 98.5 85 GLN B C 1
ATOM 1752 O O . GLN B 1 85 ? -4.492 5.363 14.922 1 98.5 85 GLN B O 1
ATOM 1757 N N . VAL B 1 86 ? -3.252 6.852 16.078 1 98.25 86 VAL B N 1
ATOM 1758 C CA . VAL B 1 86 ? -2.068 6.543 15.281 1 98.25 86 VAL B CA 1
ATOM 1759 C C . VAL B 1 86 ? -1.57 5.141 15.617 1 98.25 86 VAL B C 1
ATOM 1761 O O . VAL B 1 86 ? -1.088 4.418 14.742 1 98.25 86 VAL B O 1
ATOM 1764 N N . LEU B 1 87 ? -1.671 4.727 16.891 1 98.31 87 LEU B N 1
ATOM 1765 C CA . LEU B 1 87 ? -1.291 3.371 17.266 1 98.31 87 LEU B CA 1
ATOM 1766 C C . LEU B 1 87 ? -2.182 2.34 16.594 1 98.31 87 LEU B C 1
ATOM 1768 O O . LEU B 1 87 ? -1.709 1.276 16.188 1 98.31 87 LEU B O 1
ATOM 1772 N N . ALA B 1 88 ? -3.465 2.627 16.484 1 98.56 88 ALA B N 1
ATOM 1773 C CA . ALA B 1 88 ? -4.395 1.746 15.789 1 98.56 88 ALA B CA 1
ATOM 1774 C C . ALA B 1 88 ? -4.012 1.604 14.312 1 98.56 88 ALA B C 1
ATOM 1776 O O . ALA B 1 88 ? -4.016 0.498 13.773 1 98.56 88 ALA B O 1
ATOM 1777 N N . LEU B 1 89 ? -3.654 2.693 13.703 1 98.69 89 LEU B N 1
ATOM 1778 C CA . LEU B 1 89 ? -3.289 2.68 12.289 1 98.69 89 LEU B CA 1
ATOM 1779 C C . LEU B 1 89 ? -1.967 1.951 12.078 1 98.69 89 LEU B C 1
ATOM 1781 O O . LEU B 1 89 ? -1.789 1.26 11.07 1 98.69 89 LEU B O 1
ATOM 1785 N N . ASP B 1 90 ? -1.048 2.033 12.984 1 98.31 90 ASP B N 1
ATOM 1786 C CA . ASP B 1 90 ? 0.246 1.363 12.891 1 98.31 90 ASP B CA 1
ATOM 1787 C C . ASP B 1 90 ? 0.073 -0.147 12.742 1 98.31 90 ASP B C 1
ATOM 1789 O O . ASP B 1 90 ? 0.878 -0.807 12.078 1 98.31 90 ASP B O 1
ATOM 1793 N N . LYS B 1 91 ? -0.938 -0.626 13.312 1 97.81 91 LYS B N 1
ATOM 1794 C CA . LYS B 1 91 ? -1.166 -2.068 13.328 1 97.81 91 LYS B CA 1
ATOM 1795 C C . LYS B 1 91 ? -1.693 -2.561 11.984 1 97.81 91 LYS B C 1
ATOM 1797 O O . LYS B 1 91 ? -1.752 -3.768 11.742 1 97.81 91 LYS B O 1
ATOM 1802 N N . LEU B 1 92 ? -1.973 -1.631 11.109 1 98.19 92 LEU B N 1
ATOM 1803 C CA . LEU B 1 92 ? -2.672 -1.999 9.883 1 98.19 92 LEU B CA 1
ATOM 1804 C C . LEU B 1 92 ? -1.697 -2.129 8.719 1 98.19 92 LEU B C 1
ATOM 1806 O O . LEU B 1 92 ? -2.049 -2.666 7.664 1 98.19 92 LEU B O 1
ATOM 1810 N N . TYR B 1 93 ? -0.494 -1.716 8.852 1 96.06 93 TYR B N 1
ATOM 1811 C CA . TYR B 1 93 ? 0.46 -1.615 7.75 1 96.06 93 TYR B CA 1
ATOM 1812 C C . TYR B 1 93 ? 0.711 -2.98 7.117 1 96.06 93 TYR B C 1
ATOM 1814 O O . TYR B 1 93 ? 0.618 -3.133 5.898 1 96.06 93 TYR B O 1
ATOM 1822 N N . ILE B 1 94 ? 0.966 -3.912 7.863 1 95.62 94 ILE B N 1
ATOM 1823 C CA . ILE B 1 94 ? 1.42 -5.203 7.355 1 95.62 94 ILE B CA 1
ATOM 1824 C C . ILE B 1 94 ? 0.228 -6.145 7.203 1 95.62 94 ILE B C 1
ATOM 1826 O O . ILE B 1 94 ? -0.002 -6.691 6.121 1 95.62 94 ILE B O 1
ATOM 1830 N N . PRO B 1 95 ? -0.644 -6.258 8.203 1 97.44 95 PRO B N 1
ATOM 1831 C CA . PRO B 1 95 ? -1.677 -7.293 8.125 1 97.44 95 PRO B CA 1
ATOM 1832 C C . PRO B 1 95 ? -2.738 -6.992 7.07 1 97.44 95 PRO B C 1
ATOM 1834 O O . PRO B 1 95 ? -3.461 -7.895 6.645 1 97.44 95 PRO B O 1
ATOM 1837 N N . THR B 1 96 ? -2.887 -5.801 6.684 1 98.31 96 THR B N 1
ATOM 1838 C CA . THR B 1 96 ? -3.873 -5.48 5.66 1 98.31 96 THR B CA 1
ATOM 1839 C C . THR B 1 96 ? -3.355 -5.859 4.273 1 98.31 96 THR B C 1
ATOM 1841 O O . THR B 1 96 ? -4.113 -5.863 3.303 1 98.31 96 THR B O 1
ATOM 1844 N N . ARG B 1 97 ? -2.105 -6.266 4.18 1 97.44 97 ARG B N 1
ATOM 1845 C CA . ARG B 1 97 ? -1.531 -6.516 2.863 1 97.44 97 ARG B CA 1
ATOM 1846 C C . ARG B 1 97 ? -1.056 -7.961 2.74 1 97.44 97 ARG B C 1
ATOM 1848 O O . ARG B 1 97 ? -1.229 -8.594 1.693 1 97.44 97 ARG B O 1
ATOM 1855 N N . TYR B 1 98 ? -0.514 -8.414 3.828 1 96.25 98 TYR B N 1
ATOM 1856 C CA . TYR B 1 98 ? 0.222 -9.664 3.664 1 96.25 98 TYR B CA 1
ATOM 1857 C C . TYR B 1 98 ? -0.489 -10.812 4.367 1 96.25 98 TYR B C 1
ATOM 1859 O O . TYR B 1 98 ? -0.72 -10.758 5.578 1 96.25 98 TYR B O 1
ATOM 1867 N N . PRO B 1 99 ? -0.686 -11.906 3.637 1 95.44 99 PRO B N 1
ATOM 1868 C CA . PRO B 1 99 ? -1.401 -13.055 4.195 1 95.44 99 PRO B CA 1
ATOM 1869 C C . PRO B 1 99 ? -0.659 -13.703 5.363 1 95.44 99 PRO B C 1
ATOM 1871 O O . PRO B 1 99 ? -1.286 -14.281 6.25 1 95.44 99 PRO B O 1
ATOM 1874 N N . ASP B 1 100 ? 0.635 -13.617 5.387 1 92.62 100 ASP B N 1
ATOM 1875 C CA . ASP B 1 100 ? 1.404 -14.312 6.414 1 92.62 100 ASP B CA 1
ATOM 1876 C C . ASP B 1 100 ? 1.307 -13.594 7.754 1 92.62 100 ASP B C 1
ATOM 1878 O O . ASP B 1 100 ? 1.723 -14.133 8.781 1 92.62 100 ASP B O 1
ATOM 1882 N N . ALA B 1 101 ? 0.735 -12.445 7.758 1 93.5 101 ALA B N 1
ATOM 1883 C CA . ALA B 1 101 ? 0.541 -11.703 9 1 93.5 101 ALA B CA 1
ATOM 1884 C C . ALA B 1 101 ? -0.768 -12.102 9.672 1 93.5 101 ALA B C 1
ATOM 1886 O O . ALA B 1 101 ? -1.067 -11.633 10.781 1 93.5 101 ALA B O 1
ATOM 1887 N N . LEU B 1 102 ? -1.584 -12.938 9 1 91.38 102 LEU B N 1
ATOM 1888 C CA . LEU B 1 102 ? -2.908 -13.336 9.469 1 91.38 102 LEU B CA 1
ATOM 1889 C C . LEU B 1 102 ? -3.057 -14.852 9.469 1 91.38 102 LEU B C 1
ATOM 1891 O O . LEU B 1 102 ? -3.441 -15.438 8.461 1 91.38 102 LEU B O 1
ATOM 1895 N N . PRO B 1 103 ? -2.766 -15.5 10.484 1 86.44 103 PRO B N 1
ATOM 1896 C CA . PRO B 1 103 ? -2.836 -16.969 10.484 1 86.44 103 PRO B CA 1
ATOM 1897 C C . PRO B 1 103 ? -4.176 -17.484 9.969 1 86.44 103 PRO B C 1
ATOM 1899 O O . PRO B 1 103 ? -5.215 -17.25 10.586 1 86.44 103 PRO B O 1
ATOM 1902 N N . GLY B 1 104 ? -4.121 -18.172 8.828 1 89.88 104 GLY B N 1
ATOM 1903 C CA . GLY B 1 104 ? -5.25 -18.906 8.289 1 89.88 104 GLY B CA 1
ATOM 1904 C C . GLY B 1 104 ? -6.211 -18.031 7.496 1 89.88 104 GLY B C 1
ATOM 1905 O O . GLY B 1 104 ? -7.219 -18.516 6.984 1 89.88 104 GLY B O 1
ATOM 1906 N N . LEU B 1 105 ? -6 -16.703 7.484 1 93.06 105 LEU B N 1
ATOM 1907 C CA . LEU B 1 105 ? -6.871 -15.789 6.754 1 93.06 105 LEU B CA 1
ATOM 1908 C C . LEU B 1 105 ? -6.066 -14.914 5.793 1 93.06 105 LEU B C 1
ATOM 1910 O O . LEU B 1 105 ? -4.891 -14.641 6.035 1 93.06 105 LEU B O 1
ATOM 1914 N N . THR B 1 106 ? -6.711 -14.562 4.668 1 96.25 106 THR B N 1
ATOM 1915 C CA . THR B 1 106 ? -6.176 -13.492 3.836 1 96.25 106 THR B CA 1
ATOM 1916 C C . THR B 1 106 ? -6.664 -12.133 4.324 1 96.25 106 THR B C 1
ATOM 1918 O O . THR B 1 106 ? -7.664 -12.047 5.043 1 96.25 106 THR B O 1
ATOM 1921 N N . PRO B 1 107 ? -5.977 -11.07 3.959 1 97.56 107 PRO B N 1
ATOM 1922 C CA . PRO B 1 107 ? -6.496 -9.734 4.27 1 97.56 107 PRO B CA 1
ATOM 1923 C C . PRO B 1 107 ? -7.938 -9.539 3.807 1 97.56 107 PRO B C 1
ATOM 1925 O O . PRO B 1 107 ? -8.758 -8.977 4.539 1 97.56 107 PRO B O 1
ATOM 1928 N N . LYS B 1 108 ? -8.219 -10.016 2.656 1 96.38 108 LYS B N 1
ATOM 1929 C CA . LYS B 1 108 ? -9.578 -9.906 2.135 1 96.38 108 LYS B CA 1
ATOM 1930 C C . LYS B 1 108 ? -10.594 -10.492 3.111 1 96.38 108 LYS B C 1
ATOM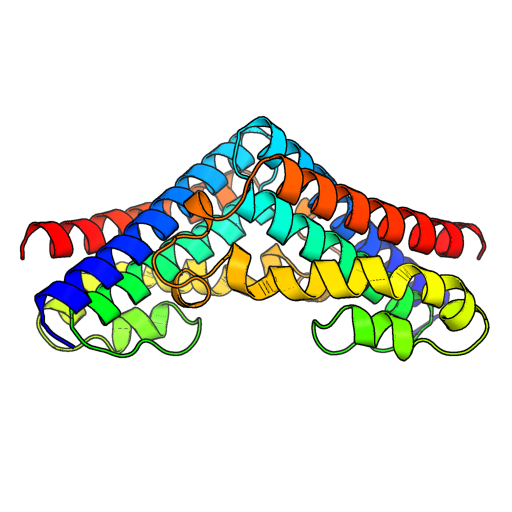 1932 O O . LYS B 1 108 ? -11.672 -9.922 3.314 1 96.38 108 LYS B O 1
ATOM 1937 N N . GLU B 1 109 ? -10.273 -11.531 3.748 1 96.06 109 GLU B N 1
ATOM 1938 C CA . GLU B 1 109 ? -11.172 -12.266 4.629 1 96.06 109 GLU B CA 1
ATOM 1939 C C . GLU B 1 109 ? -11.156 -11.695 6.039 1 96.06 109 GLU B C 1
ATOM 1941 O O . GLU B 1 109 ? -12.109 -11.875 6.801 1 96.06 109 GLU B O 1
ATOM 1946 N N . ALA B 1 110 ? -10.133 -11.016 6.387 1 97 110 ALA B N 1
ATOM 1947 C CA . ALA B 1 110 ? -9.844 -10.727 7.789 1 97 110 ALA B CA 1
ATOM 1948 C C . ALA B 1 110 ? -10.469 -9.398 8.211 1 97 110 ALA B C 1
ATOM 1950 O O . ALA B 1 110 ? -10.688 -9.156 9.398 1 97 110 ALA B O 1
ATOM 1951 N N . TYR B 1 111 ? -10.812 -8.586 7.277 1 98.25 111 TYR B N 1
ATOM 1952 C CA . TYR B 1 111 ? -11.234 -7.238 7.645 1 98.25 111 TYR B CA 1
ATOM 1953 C C . TYR B 1 111 ? -12.688 -6.996 7.266 1 98.25 111 TYR B C 1
ATOM 1955 O O . TYR B 1 111 ? -13.125 -7.379 6.176 1 98.25 111 TYR B O 1
ATOM 1963 N N . THR B 1 112 ? -13.375 -6.352 8.195 1 98.25 112 THR B N 1
ATOM 1964 C CA . THR B 1 112 ? -14.789 -6.051 8.016 1 98.25 112 THR B CA 1
ATOM 1965 C C . THR B 1 112 ? -14.984 -4.59 7.621 1 98.25 112 THR B C 1
ATOM 1967 O O . THR B 1 112 ? -14.039 -3.797 7.676 1 98.25 112 THR B O 1
ATOM 1970 N N . ARG B 1 113 ? -16.219 -4.32 7.27 1 98.5 113 ARG B N 1
ATOM 1971 C CA . ARG B 1 113 ? -16.578 -2.939 6.957 1 98.5 113 ARG B CA 1
ATOM 1972 C C . ARG B 1 113 ? -16.312 -2.025 8.148 1 98.5 113 ARG B C 1
ATOM 1974 O O . ARG B 1 113 ? -15.758 -0.937 8 1 98.5 113 ARG B O 1
ATOM 1981 N N . GLU B 1 114 ? -16.688 -2.441 9.305 1 98.62 114 GLU B N 1
ATOM 1982 C CA . GLU B 1 114 ? -16.578 -1.642 10.516 1 98.62 114 GLU B CA 1
ATOM 1983 C C . GLU B 1 114 ? -15.109 -1.312 10.82 1 98.62 114 GLU B C 1
ATOM 1985 O O . GLU B 1 114 ? -14.797 -0.196 11.234 1 98.62 114 GLU B O 1
ATOM 1990 N N . GLU B 1 115 ? -14.281 -2.273 10.602 1 98.56 115 GLU B N 1
ATOM 1991 C CA . GLU B 1 115 ? -12.859 -2.057 10.859 1 98.56 115 GLU B CA 1
ATOM 1992 C C . GLU B 1 115 ? -12.266 -1.057 9.875 1 98.56 115 GLU B C 1
ATOM 1994 O O . GLU B 1 115 ? -11.461 -0.203 10.25 1 98.56 115 GLU B O 1
ATOM 1999 N N . ALA B 1 116 ? -12.656 -1.212 8.617 1 98.81 116 ALA B N 1
ATOM 2000 C CA . ALA B 1 116 ? -12.195 -0.266 7.605 1 98.81 116 ALA B CA 1
ATOM 2001 C C . ALA B 1 116 ? -12.703 1.144 7.898 1 98.81 116 ALA B C 1
ATOM 2003 O O . ALA B 1 116 ? -11.953 2.117 7.77 1 98.81 116 ALA B O 1
ATOM 2004 N N . GLU B 1 117 ? -13.938 1.252 8.32 1 98.88 117 GLU B N 1
ATOM 2005 C CA . GLU B 1 117 ? -14.523 2.543 8.672 1 98.88 117 GLU B CA 1
ATOM 2006 C C . GLU B 1 117 ? -13.797 3.184 9.844 1 98.88 117 GLU B C 1
ATOM 2008 O O . GLU B 1 117 ? -13.531 4.391 9.836 1 98.88 117 GLU B O 1
ATOM 2013 N N . LYS B 1 118 ? -13.555 2.406 10.805 1 98.88 118 LYS B N 1
ATOM 2014 C CA . LYS B 1 118 ? -12.82 2.918 11.953 1 98.88 118 LYS B CA 1
ATOM 2015 C C . LYS B 1 118 ? -11.445 3.428 11.539 1 98.88 118 LYS B C 1
ATOM 2017 O O . LYS B 1 118 ? -10.992 4.469 12.016 1 98.88 118 LYS B O 1
ATOM 2022 N N . ALA B 1 119 ? -10.727 2.652 10.719 1 98.94 119 ALA B N 1
ATOM 2023 C CA . ALA B 1 119 ? -9.414 3.064 10.227 1 98.94 119 ALA B CA 1
ATOM 2024 C C . ALA B 1 119 ? -9.5 4.406 9.5 1 98.94 119 ALA B C 1
ATOM 2026 O O . ALA B 1 119 ? -8.672 5.293 9.734 1 98.94 119 ALA B O 1
ATOM 2027 N N . LEU B 1 120 ? -10.5 4.531 8.664 1 98.94 120 LEU B N 1
ATOM 2028 C CA . LEU B 1 120 ? -10.672 5.758 7.891 1 98.94 120 LEU B CA 1
ATOM 2029 C C . LEU B 1 120 ? -11.023 6.93 8.805 1 98.94 120 LEU B C 1
ATOM 2031 O O . LEU B 1 120 ? -10.578 8.055 8.57 1 98.94 120 LEU B O 1
ATOM 2035 N N . ARG B 1 121 ? -11.773 6.656 9.836 1 98.88 121 ARG B N 1
ATOM 2036 C CA . ARG B 1 121 ? -12.094 7.695 10.812 1 98.88 121 ARG B CA 1
ATOM 2037 C C . ARG B 1 121 ? -10.844 8.133 11.562 1 98.88 121 ARG B C 1
ATOM 2039 O O . ARG B 1 121 ? -10.648 9.328 11.812 1 98.88 121 ARG B O 1
ATOM 2046 N N . ASP B 1 122 ? -10.062 7.18 11.953 1 98.88 122 ASP B N 1
ATOM 2047 C CA . ASP B 1 122 ? -8.805 7.504 12.625 1 98.88 122 ASP B CA 1
ATOM 2048 C C . ASP B 1 122 ? -7.91 8.359 11.734 1 98.88 122 ASP B C 1
ATOM 2050 O O . ASP B 1 122 ? -7.336 9.352 12.195 1 98.88 122 ASP B O 1
ATOM 2054 N N . ALA B 1 123 ? -7.805 7.969 10.492 1 98.88 123 ALA B N 1
ATOM 2055 C CA . ALA B 1 123 ? -7.004 8.734 9.539 1 98.88 123 ALA B CA 1
ATOM 2056 C C . ALA B 1 123 ? -7.559 10.141 9.359 1 98.88 123 ALA B C 1
ATOM 2058 O O . ALA B 1 123 ? -6.797 11.109 9.266 1 98.88 123 ALA B O 1
ATOM 2059 N N . GLN B 1 124 ? -8.844 10.242 9.305 1 98.88 124 GLN B N 1
ATOM 2060 C CA . GLN B 1 124 ? -9.492 11.539 9.133 1 98.88 124 GLN B CA 1
ATOM 2061 C C . GLN B 1 124 ? -9.18 12.461 10.305 1 98.88 124 GLN B C 1
ATOM 2063 O O . GLN B 1 124 ? -8.969 13.664 10.117 1 98.88 124 GLN B O 1
ATOM 2068 N N . ALA B 1 125 ? -9.203 11.953 11.477 1 98.69 125 ALA B N 1
ATOM 2069 C CA . ALA B 1 125 ? -8.859 12.742 12.656 1 98.69 125 ALA B CA 1
ATOM 2070 C C . ALA B 1 125 ? -7.445 13.305 12.539 1 98.69 125 ALA B C 1
ATOM 2072 O O . ALA B 1 125 ? -7.211 14.477 12.867 1 98.69 125 ALA B O 1
ATOM 2073 N N . ILE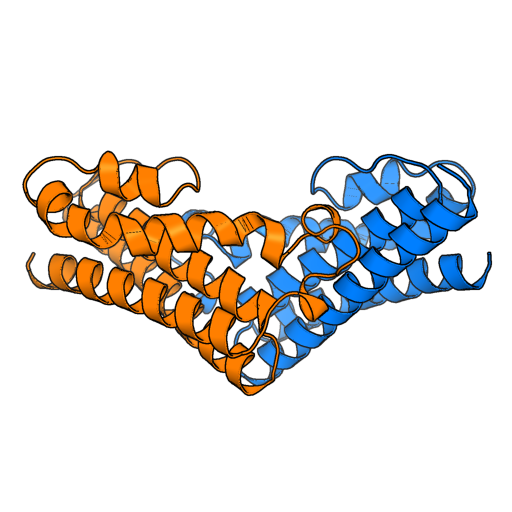 B 1 126 ? -6.543 12.516 12.086 1 98.44 126 ILE B N 1
ATOM 2074 C CA . ILE B 1 126 ? -5.156 12.938 11.922 1 98.44 126 ILE B CA 1
ATOM 2075 C C . ILE B 1 126 ? -5.07 14.008 10.836 1 98.44 126 ILE B C 1
ATOM 2077 O O . ILE B 1 126 ? -4.422 15.039 11.023 1 98.44 126 ILE B O 1
ATOM 2081 N N . LEU B 1 127 ? -5.777 13.75 9.711 1 98.5 127 LEU B N 1
ATOM 2082 C CA . LEU B 1 127 ? -5.801 14.703 8.609 1 98.5 127 LEU B CA 1
ATOM 2083 C C . LEU B 1 127 ? -6.297 16.062 9.078 1 98.5 127 LEU B C 1
ATOM 2085 O O . LEU B 1 127 ? -5.68 17.094 8.789 1 98.5 127 LEU B O 1
ATOM 2089 N N . LYS B 1 128 ? -7.355 16.062 9.797 1 97.88 128 LYS B N 1
ATOM 2090 C CA . LYS B 1 128 ? -7.949 17.312 10.281 1 97.88 128 LYS B CA 1
ATOM 2091 C C . LYS B 1 128 ? -7 18.031 11.227 1 97.88 128 LYS B C 1
ATOM 2093 O O . LYS B 1 128 ? -6.844 19.266 11.141 1 97.88 128 LYS B O 1
ATOM 2098 N N . ALA B 1 129 ? -6.383 17.344 12.102 1 97.19 129 ALA B N 1
ATOM 2099 C CA . ALA B 1 129 ? -5.449 17.938 13.047 1 97.19 129 ALA B CA 1
ATOM 2100 C C . ALA B 1 129 ? -4.258 18.562 12.328 1 97.19 129 ALA B C 1
ATOM 2102 O O . ALA B 1 129 ? -3.838 19.672 12.656 1 97.19 129 ALA B O 1
ATOM 2103 N N . VAL B 1 130 ? -3.742 17.875 11.383 1 97.12 130 VAL B N 1
ATOM 2104 C CA . VAL B 1 130 ? -2.584 18.359 10.633 1 97.12 130 VAL B CA 1
ATOM 2105 C C . VAL B 1 130 ? -2.98 19.562 9.789 1 97.12 130 VAL B C 1
ATOM 2107 O O . VAL B 1 130 ? -2.248 20.547 9.727 1 97.12 130 VAL B O 1
ATOM 2110 N N . GLU B 1 131 ? -4.156 19.469 9.188 1 95.75 131 GLU B N 1
ATOM 2111 C CA . GLU B 1 131 ? -4.652 20.562 8.367 1 95.75 131 GLU B CA 1
ATOM 2112 C C . GLU B 1 131 ? -4.82 21.828 9.188 1 95.75 131 GLU B C 1
ATOM 2114 O O . GLU B 1 131 ? -4.562 22.938 8.703 1 95.75 131 GLU B O 1
ATOM 2119 N N . ALA B 1 132 ? -5.25 21.672 10.375 1 92.75 132 ALA B N 1
ATOM 2120 C CA . ALA B 1 132 ? -5.422 22.812 11.266 1 92.75 132 ALA B CA 1
ATOM 2121 C C . ALA B 1 132 ? -4.094 23.516 11.523 1 92.75 132 ALA B C 1
ATOM 2123 O O . ALA B 1 132 ? -4.051 24.734 11.695 1 92.75 132 ALA B O 1
ATOM 2124 N N . HIS B 1 133 ? -3.062 22.75 11.492 1 87.88 133 HIS B N 1
ATOM 2125 C CA . HIS B 1 133 ? -1.743 23.344 11.711 1 87.88 133 HIS B CA 1
ATOM 2126 C C . HIS B 1 133 ? -1.241 24.047 10.461 1 87.88 133 HIS B C 1
ATOM 2128 O O . HIS B 1 133 ? -0.487 25.016 10.555 1 87.88 133 HIS B O 1
ATOM 2134 N N . PHE B 1 134 ? -1.536 23.531 9.289 1 85.44 134 PHE B N 1
ATOM 2135 C CA . PHE B 1 134 ? -1.167 24.203 8.047 1 85.44 134 PHE B CA 1
ATOM 2136 C C . PHE B 1 134 ? -1.94 25.5 7.875 1 85.44 134 PHE B C 1
ATOM 2138 O O . PHE B 1 134 ? -1.447 26.453 7.258 1 85.44 134 PHE B O 1
ATOM 2145 N N . GLY B 1 135 ? -3.223 25.484 8.273 1 73 135 GLY B N 1
ATOM 2146 C CA . GLY B 1 135 ? -4.008 26.703 8.203 1 73 135 GLY B CA 1
ATOM 2147 C C . GLY B 1 135 ? -3.59 27.75 9.234 1 73 135 GLY B C 1
ATOM 2148 O O . GLY B 1 135 ? -3.865 28.938 9.07 1 73 135 GLY B O 1
ATOM 2149 N N . ARG B 1 136 ? -3.088 27.375 10.266 1 62 136 ARG B N 1
ATOM 2150 C CA . ARG B 1 136 ? -2.676 28.297 11.32 1 62 136 ARG B CA 1
ATOM 2151 C C . ARG B 1 136 ? -1.34 28.953 10.984 1 62 136 ARG B C 1
ATOM 2153 O O . ARG B 1 136 ? -1.035 30.047 11.469 1 62 136 ARG B O 1
ATOM 2160 N N . GLU B 1 137 ? -0.648 28.438 10.219 1 51.97 137 GLU B N 1
ATOM 2161 C CA . GLU B 1 137 ? 0.616 29.094 9.906 1 51.97 137 GLU B CA 1
ATOM 2162 C C . GLU B 1 137 ? 0.471 30.031 8.711 1 51.97 137 GLU B C 1
ATOM 2164 O O . GLU B 1 137 ? -0.411 29.844 7.871 1 51.97 137 GLU B O 1
#

Organism: Thermus brockianus (NCBI:txid56956)

pLDDT: mean 95.43, std 6.37, range [51.44, 98.94]

Solvent-accessible surface area (backbone atoms only — not comparable to full-atom values): 13505 Å² total; per-residue (Å²): 130,54,67,65,57,24,36,53,52,11,48,47,28,34,53,45,12,51,49,30,38,52,50,15,51,54,28,50,75,72,69,38,19,17,59,11,23,36,23,8,31,50,13,32,44,29,25,53,39,10,51,31,28,35,71,71,44,82,71,71,86,84,52,38,46,55,62,40,71,68,38,65,67,71,62,16,59,69,46,49,83,45,45,68,42,31,49,57,34,50,66,30,65,55,40,32,70,35,41,88,67,31,90,97,36,36,21,75,72,70,40,44,68,67,56,21,51,51,34,40,49,35,20,46,54,47,42,52,55,46,48,52,53,62,69,69,97,130,55,67,64,56,24,38,53,52,10,48,49,27,34,52,45,12,50,50,30,38,52,50,16,52,55,29,49,76,72,68,37,20,15,59,12,24,35,23,8,32,50,13,32,44,30,26,52,39,10,50,30,29,34,72,72,44,82,70,72,84,85,52,38,45,55,63,41,70,68,36,64,70,71,63,17,60,71,45,50,82,45,44,69,42,31,48,57,33,52,64,29,65,56,39,31,69,35,41,89,66,32,90,97,37,35,23,76,73,68,39,44,67,67,58,18,51,49,34,40,50,36,20,46,54,47,42,52,56,48,49,53,54,62,68,70,98

Foldseek 3Di:
DDLVVLLVQLVVLLVVLVVLLVVLVVCLVVLLQLSSLQSLLSSLQSLLQSLCSSVVHHDDDSQNLCSLCVDDDPLSVLCNVLNVLSNLSNVSNDQSCDQVVPVPDHNSGPGGSVSSVSSSVSSVVSSVSSVVVSVVD/DDLVVLLVQLVVLLVVLVVLLVVLVVCLVVLLQLSSLQSLLSSLQSLLQSLCSSVVHHDDDSQNLCSLCVDDDPLSVLCNVLNVLSNLSNVSNDQSCDQVVPPPDHNSGPGGSVSSVSSSVSSVVSSVSSVVVSVVD